Protein AF-A0A5N6PLM0-F1 (afdb_monomer_lite)

Foldseek 3Di:
DPPVVQLAQLLVVVVVVCVLPVLAFEEEQPPARPSNYPDGPYYAHQDLQCQDLVHPHDDLVRLRVVQLLSLLQSLAHEYEDADDAPDQDRSSQQGRVLLSLLLLLVLLVVVVVVVVVVPPPPDPDDDDDDDDPPPPVPLPQDSDRDGDPPQDVVSVVVSVVCSVVSSVVNNPSPDPSVSSSVRFPAREDEFEDEPPQDDDSVPSDDSVPDRHRYHYYYHSGDHDDDCPDPDDDPDPDDDPDRVCVSRVPPPPDD

InterPro domains:
  IPR007306 tRNA A64-2'-O-ribosylphosphate transferase [PTHR31811] (5-224)
  IPR033449 Rit1, N-terminal domain [PF17184] (4-223)

Secondary structure (DSSP, 8-state):
-HHHHHHHHHHHHHHHHHHHSTTSPEEEETTTGGGS-S--SEEE---GGGEETTEE---TT---HHHHHHHHHHT-EEEEE---TT-SS-HIIIIIHHHHHHHHHHHHHHHHHHHHHHSS----S------------------S----TTS-HHHHHHHHHHHHHHHHHHHHTT--HHHHHHH-SS-EEEEEEETT----GGG---GGGSSSEEEEEEE-S-----TT-----------S-HHHHHH-------

Organism: NCBI:txid192012

pLDDT: mean 80.37, std 22.46, range [27.52, 98.62]

Radius of gyration: 20.8 Å; chains: 1; bounding box: 56×42×74 Å

Sequence (254 aa):
MAMVSSIHEDSIFVSEIAQLWPELPLVANMRCGLWYAKKFHSSCYFKSTDGHTNNLSFNTSRLNLHVATLAGQRGGCMIVDSTRKGKRFPDSMSKTIPIWTCVLNRAILNYRNKMNGINKPKEGGTSAQNCGTTVQESLEWDSSLHLPLWVPDTEKIRIDSKLNEWVKVLETSGVDIASISSLLKKPLRPLWISQKTVIWLNEVPDYHDWDFTPIILISASASTVDPTISGASASVITSLSVLSKLLHITASHL

Structure (mmCIF, N/CA/C/O backbone):
data_AF-A0A5N6PLM0-F1
#
_entry.id   AF-A0A5N6PLM0-F1
#
loop_
_atom_site.group_PDB
_atom_site.id
_atom_site.type_symbol
_atom_site.label_atom_id
_atom_site.label_alt_id
_atom_site.label_comp_id
_atom_site.label_asym_id
_atom_site.label_entity_id
_atom_site.label_seq_id
_atom_site.pdbx_PDB_ins_code
_atom_site.Cartn_x
_atom_site.Cartn_y
_atom_site.Cartn_z
_atom_site.occupancy
_atom_site.B_iso_or_equiv
_atom_site.auth_seq_id
_atom_site.auth_comp_id
_atom_site.auth_asym_id
_atom_site.auth_atom_id
_atom_site.pdbx_PDB_model_num
ATOM 1 N N . MET A 1 1 ? 15.259 5.044 -29.958 1.00 37.00 1 MET A N 1
ATOM 2 C CA . MET A 1 1 ? 15.013 3.590 -29.809 1.00 37.00 1 MET A CA 1
ATOM 3 C C . MET A 1 1 ? 15.278 3.027 -28.404 1.00 37.00 1 MET A C 1
ATOM 5 O O . MET A 1 1 ? 14.703 1.997 -28.098 1.00 37.00 1 MET A O 1
ATOM 9 N N . ALA A 1 2 ? 16.032 3.686 -27.510 1.00 40.47 2 ALA A N 1
ATOM 10 C CA . ALA A 1 2 ? 16.367 3.121 -26.187 1.00 40.47 2 ALA A CA 1
ATOM 11 C C . ALA A 1 2 ? 15.205 3.013 -25.163 1.00 40.47 2 ALA A C 1
ATOM 13 O O . ALA A 1 2 ? 15.244 2.154 -24.291 1.00 40.47 2 ALA A O 1
ATOM 14 N N . MET A 1 3 ? 14.159 3.849 -25.249 1.00 50.81 3 MET A N 1
ATOM 15 C CA . MET A 1 3 ? 13.080 3.866 -24.238 1.00 50.81 3 MET A CA 1
ATOM 16 C C . MET A 1 3 ? 12.117 2.666 -24.319 1.00 50.81 3 MET A C 1
ATOM 18 O O . MET A 1 3 ? 11.596 2.244 -23.295 1.00 50.81 3 MET A O 1
ATOM 22 N N . VAL A 1 4 ? 11.878 2.111 -25.514 1.00 50.16 4 VAL A N 1
ATOM 23 C CA . VAL A 1 4 ? 10.909 1.010 -25.703 1.00 50.16 4 VAL A CA 1
ATOM 24 C C . VAL A 1 4 ? 11.510 -0.345 -25.313 1.00 50.16 4 VAL A C 1
ATOM 26 O O . VAL A 1 4 ? 10.812 -1.145 -24.699 1.00 50.16 4 VAL A O 1
ATOM 29 N N . SER A 1 5 ? 12.808 -0.571 -25.582 1.00 54.59 5 SER A N 1
ATOM 30 C CA . SER A 1 5 ? 13.523 -1.777 -25.113 1.00 54.59 5 SER A CA 1
ATOM 31 C C . SER A 1 5 ? 13.517 -1.859 -23.586 1.00 54.59 5 SER A C 1
ATOM 33 O O . SER A 1 5 ? 13.195 -2.900 -23.028 1.00 54.59 5 SER A O 1
ATOM 35 N N . SER A 1 6 ? 13.738 -0.716 -22.919 1.00 73.25 6 SER A N 1
ATOM 36 C CA . SER A 1 6 ? 13.695 -0.618 -21.456 1.00 73.25 6 SER A CA 1
ATOM 37 C C . SER A 1 6 ? 12.322 -0.975 -20.881 1.00 73.25 6 SER A C 1
ATOM 39 O O . SER A 1 6 ? 12.262 -1.687 -19.892 1.00 73.25 6 SER A O 1
ATOM 41 N N . ILE A 1 7 ? 11.210 -0.541 -21.493 1.00 82.06 7 ILE A N 1
ATOM 42 C CA . ILE A 1 7 ? 9.864 -0.885 -20.990 1.00 82.06 7 ILE A CA 1
ATOM 43 C C . ILE A 1 7 ? 9.563 -2.374 -21.188 1.00 82.06 7 ILE A C 1
ATOM 45 O O . ILE A 1 7 ? 8.921 -2.983 -20.335 1.00 82.06 7 ILE A O 1
ATOM 49 N N . HIS A 1 8 ? 10.012 -2.965 -22.299 1.00 84.56 8 HIS A N 1
ATOM 50 C CA . HIS A 1 8 ? 9.814 -4.391 -22.539 1.00 84.56 8 HIS A CA 1
ATOM 51 C C . HIS A 1 8 ? 10.547 -5.241 -21.494 1.00 84.56 8 HIS A C 1
ATOM 53 O O . HIS A 1 8 ? 9.916 -6.088 -20.865 1.00 84.56 8 HIS A O 1
ATOM 59 N N . GLU A 1 9 ? 11.827 -4.963 -21.252 1.00 85.12 9 GLU A N 1
ATOM 60 C CA . GLU A 1 9 ? 12.627 -5.628 -20.214 1.00 85.12 9 GLU A CA 1
ATOM 61 C C . GLU A 1 9 ? 12.021 -5.424 -18.816 1.00 85.12 9 GLU A C 1
ATOM 63 O O . GLU A 1 9 ? 11.790 -6.394 -18.094 1.00 85.12 9 GLU A O 1
ATOM 68 N N . ASP A 1 10 ? 11.645 -4.188 -18.469 1.00 90.00 10 ASP A N 1
ATOM 69 C CA . ASP A 1 10 ? 10.978 -3.878 -17.200 1.00 90.00 10 ASP A CA 1
ATOM 70 C C . ASP A 1 10 ? 9.644 -4.649 -17.052 1.00 90.00 10 ASP A C 1
ATOM 72 O O . ASP A 1 10 ? 9.278 -5.064 -15.951 1.00 90.00 10 ASP A O 1
ATOM 76 N N . SER A 1 11 ? 8.907 -4.870 -18.151 1.00 91.56 11 SER A N 1
ATOM 77 C CA . SER A 1 11 ? 7.653 -5.640 -18.140 1.00 91.56 11 SER A CA 1
ATOM 78 C C . SER A 1 11 ? 7.866 -7.145 -17.963 1.00 91.56 11 SER A C 1
ATOM 80 O O . SER A 1 11 ? 7.040 -7.806 -17.331 1.00 91.56 11 SER A O 1
ATOM 82 N N . ILE A 1 12 ? 8.976 -7.686 -18.481 1.00 91.06 12 ILE A N 1
ATOM 83 C CA . ILE A 1 12 ? 9.369 -9.082 -18.248 1.00 91.06 12 ILE A CA 1
ATOM 84 C C . ILE A 1 12 ? 9.657 -9.266 -16.761 1.00 91.06 12 ILE A C 1
ATOM 86 O O . ILE A 1 12 ? 9.062 -10.142 -16.142 1.00 91.06 12 ILE A O 1
ATOM 90 N N . PHE A 1 13 ? 10.452 -8.375 -16.167 1.00 90.56 13 PHE A N 1
ATOM 91 C CA . PHE A 1 13 ? 10.731 -8.397 -14.733 1.00 90.56 13 PHE A CA 1
ATOM 92 C C . PHE A 1 13 ? 9.448 -8.358 -13.884 1.00 90.56 13 PHE A C 1
ATOM 94 O O . PHE A 1 13 ? 9.273 -9.165 -12.972 1.00 90.56 13 PHE A O 1
ATOM 101 N N . VAL A 1 14 ? 8.506 -7.457 -14.191 1.00 93.44 14 VAL A N 1
ATOM 102 C CA . VAL A 1 14 ? 7.215 -7.409 -13.478 1.00 93.44 14 VAL A CA 1
ATOM 103 C C . VAL A 1 14 ? 6.436 -8.720 -13.637 1.00 93.44 14 VAL A C 1
ATOM 105 O O . VAL A 1 14 ? 5.832 -9.185 -12.670 1.00 93.44 14 VAL A O 1
ATOM 108 N N . SER A 1 15 ? 6.471 -9.338 -14.822 1.00 92.94 15 SER A N 1
ATOM 109 C CA . SER A 1 15 ? 5.845 -10.642 -15.065 1.00 92.94 15 SER A CA 1
ATOM 110 C C . SER A 1 15 ? 6.496 -11.764 -14.253 1.00 92.94 15 SER A C 1
ATOM 112 O O . SER A 1 15 ? 5.776 -12.594 -13.707 1.00 92.94 15 SER A O 1
ATOM 114 N N . GLU A 1 16 ? 7.824 -11.800 -14.155 1.00 90.50 16 GLU A N 1
ATOM 115 C CA . GLU A 1 16 ? 8.556 -12.799 -13.364 1.00 90.50 16 GLU A CA 1
ATOM 116 C C . GLU A 1 16 ? 8.193 -12.700 -11.879 1.00 90.50 16 GLU A C 1
ATOM 118 O O . GLU A 1 16 ? 7.870 -13.707 -11.256 1.00 90.50 16 GLU A O 1
ATOM 123 N N . ILE A 1 17 ? 8.149 -11.483 -11.322 1.00 90.50 17 ILE A N 1
ATOM 124 C CA . ILE A 1 17 ? 7.729 -11.280 -9.928 1.00 90.50 17 ILE A CA 1
ATOM 125 C C . ILE A 1 17 ? 6.270 -11.695 -9.716 1.00 90.50 17 ILE A C 1
ATOM 127 O O . ILE A 1 17 ? 5.961 -12.341 -8.716 1.00 90.50 17 ILE A O 1
ATOM 131 N N . ALA A 1 18 ? 5.371 -11.360 -10.646 1.00 93.12 18 ALA A N 1
ATOM 132 C CA . ALA A 1 18 ? 3.966 -11.754 -10.553 1.00 93.12 18 ALA A CA 1
ATOM 133 C C . ALA A 1 18 ? 3.775 -13.282 -10.588 1.00 93.12 18 ALA A C 1
ATOM 135 O O . ALA A 1 18 ? 2.864 -13.798 -9.947 1.00 93.12 18 ALA A O 1
ATOM 136 N N . GLN A 1 19 ? 4.648 -14.013 -11.288 1.00 91.19 19 GLN A N 1
ATOM 137 C CA . GLN A 1 19 ? 4.612 -15.478 -11.344 1.00 91.19 19 GLN A CA 1
ATOM 138 C C . GLN A 1 19 ? 5.038 -16.152 -10.035 1.00 91.19 19 GLN A C 1
ATOM 140 O O . GLN A 1 19 ? 4.651 -17.296 -9.811 1.00 91.19 19 GLN A O 1
ATOM 145 N N . LEU A 1 20 ? 5.776 -15.464 -9.156 1.00 87.94 20 LEU A N 1
ATOM 146 C CA . LEU A 1 20 ? 6.127 -15.999 -7.834 1.00 87.94 20 LEU A CA 1
ATOM 147 C C . LEU A 1 20 ? 4.901 -16.149 -6.927 1.00 87.94 20 LEU A C 1
ATOM 149 O O . LEU A 1 20 ? 4.852 -17.055 -6.102 1.00 87.94 20 LEU A O 1
ATOM 153 N N . TRP A 1 21 ? 3.909 -15.270 -7.092 1.00 91.19 21 TRP A N 1
ATOM 154 C CA . TRP A 1 21 ? 2.677 -15.267 -6.304 1.00 91.19 21 TRP A CA 1
ATOM 155 C C . TRP A 1 21 ? 1.461 -15.013 -7.210 1.00 91.19 21 TRP A C 1
ATOM 157 O O . TRP A 1 21 ? 0.879 -13.926 -7.171 1.00 91.19 21 TRP A O 1
ATOM 167 N N . PRO A 1 22 ? 1.055 -16.003 -8.027 1.00 91.56 22 PRO A N 1
ATOM 168 C CA . PRO A 1 22 ? 0.052 -15.818 -9.080 1.00 91.56 22 PRO A CA 1
ATOM 169 C C . PRO A 1 22 ? -1.344 -15.457 -8.551 1.00 91.56 22 PRO A C 1
ATOM 171 O O . PRO A 1 22 ? -2.135 -14.844 -9.267 1.00 91.56 22 PRO A O 1
ATOM 174 N N . GLU A 1 23 ? -1.646 -15.798 -7.295 1.00 93.44 23 GLU A N 1
ATOM 175 C CA . GLU A 1 23 ? -2.925 -15.468 -6.657 1.00 93.44 23 GLU A CA 1
ATOM 176 C C . GLU A 1 23 ? -3.019 -14.014 -6.182 1.00 93.44 23 GLU A C 1
ATOM 178 O O . GLU A 1 23 ? -4.133 -13.493 -6.003 1.00 93.44 23 GLU A O 1
ATOM 183 N N . LEU A 1 24 ? -1.871 -13.342 -6.019 1.00 96.06 24 LEU A N 1
ATOM 184 C CA . LEU A 1 24 ? -1.829 -11.954 -5.589 1.00 96.06 24 LEU A CA 1
ATOM 185 C C . LEU A 1 24 ? -2.161 -11.020 -6.764 1.00 96.06 24 LEU A C 1
ATOM 187 O O . LEU A 1 24 ? -1.510 -11.045 -7.810 1.00 96.06 24 LEU A O 1
ATOM 191 N N . PRO A 1 25 ? -3.157 -10.134 -6.610 1.00 97.94 25 PRO A N 1
ATOM 192 C CA . PRO A 1 25 ? -3.565 -9.239 -7.672 1.00 97.94 25 PRO A CA 1
ATOM 193 C C . PRO A 1 25 ? -2.486 -8.195 -7.967 1.00 97.94 25 PRO A C 1
ATOM 195 O O . PRO A 1 25 ? -2.047 -7.450 -7.088 1.00 97.94 25 PRO A O 1
ATOM 198 N N . LEU A 1 26 ? -2.125 -8.093 -9.245 1.00 98.31 26 LEU A N 1
ATOM 199 C CA . LEU A 1 26 ? -1.291 -7.020 -9.778 1.00 98.31 26 LEU A CA 1
ATOM 200 C C . LEU A 1 26 ? -2.098 -5.722 -9.963 1.00 98.31 26 LEU A C 1
ATOM 202 O O . LEU A 1 26 ? -3.116 -5.706 -10.662 1.00 98.31 26 LEU A O 1
ATOM 206 N N . VAL A 1 27 ? -1.620 -4.629 -9.373 1.00 98.62 27 VAL A N 1
ATOM 207 C CA . VAL A 1 27 ? -2.244 -3.301 -9.342 1.00 98.62 27 VAL A CA 1
ATOM 208 C C . VAL A 1 27 ? -1.278 -2.268 -9.921 1.00 98.62 27 VAL A C 1
ATOM 210 O O . VAL A 1 27 ? -0.128 -2.169 -9.500 1.00 98.62 27 VAL A O 1
ATOM 213 N N . ALA A 1 28 ? -1.739 -1.458 -10.871 1.00 97.88 28 ALA A N 1
ATOM 214 C CA . ALA A 1 28 ? -0.923 -0.385 -11.436 1.00 97.88 28 ALA A CA 1
ATOM 215 C C . ALA A 1 28 ? -1.097 0.918 -10.650 1.00 97.88 28 ALA A C 1
ATOM 217 O O . ALA A 1 28 ? -2.208 1.447 -10.582 1.00 97.88 28 ALA A O 1
ATOM 218 N N . ASN A 1 29 ? -0.014 1.517 -10.149 1.00 97.38 29 ASN A N 1
ATOM 219 C CA . ASN A 1 29 ? -0.072 2.918 -9.745 1.00 97.38 29 ASN A CA 1
ATOM 220 C C . ASN A 1 29 ? -0.151 3.794 -11.002 1.00 97.38 29 ASN A C 1
ATOM 222 O O . ASN A 1 29 ? 0.779 3.829 -11.804 1.00 97.38 29 ASN A O 1
ATOM 226 N N . MET A 1 30 ? -1.235 4.546 -11.177 1.00 94.25 30 MET A N 1
ATOM 227 C CA . MET A 1 30 ? -1.528 5.344 -12.378 1.00 94.25 30 MET A CA 1
ATOM 228 C C . MET A 1 30 ? -0.540 6.496 -12.639 1.00 94.25 30 MET A C 1
ATOM 230 O O . MET A 1 30 ? -0.713 7.258 -13.586 1.00 94.25 30 MET A O 1
ATOM 234 N N . ARG A 1 31 ? 0.487 6.665 -11.799 1.00 90.19 31 ARG A N 1
ATOM 235 C CA . ARG A 1 31 ? 1.588 7.604 -12.035 1.00 90.19 31 ARG A CA 1
ATOM 236 C C . ARG A 1 31 ? 2.491 7.103 -13.160 1.00 90.19 31 ARG A C 1
ATOM 238 O O . ARG A 1 31 ? 2.594 7.791 -14.172 1.00 90.19 31 ARG A O 1
ATOM 245 N N . CYS A 1 32 ? 3.092 5.924 -12.997 1.00 90.62 32 CYS A N 1
ATOM 246 C CA . CYS A 1 32 ? 3.969 5.331 -14.008 1.00 90.62 32 CYS A CA 1
ATOM 247 C C . CYS A 1 32 ? 3.785 3.811 -14.189 1.00 90.62 32 CYS A C 1
ATOM 249 O O . CYS A 1 32 ? 4.369 3.245 -15.103 1.00 90.62 32 CYS A O 1
ATOM 251 N N . GLY A 1 33 ? 2.980 3.134 -13.368 1.00 92.44 33 GLY A N 1
ATOM 252 C CA . GLY A 1 33 ? 2.891 1.670 -13.323 1.00 92.44 33 GLY A CA 1
ATOM 253 C C . GLY A 1 33 ? 2.166 0.992 -14.490 1.00 92.44 33 GLY A C 1
ATOM 254 O O . GLY A 1 33 ? 2.395 -0.187 -14.737 1.00 92.44 33 GLY A O 1
ATOM 255 N N . LEU A 1 34 ? 1.311 1.713 -15.225 1.00 93.75 34 LEU A N 1
ATOM 256 C CA . LEU A 1 34 ? 0.430 1.137 -16.259 1.00 93.75 34 LEU A CA 1
ATOM 257 C C . LEU A 1 34 ? 1.167 0.511 -17.456 1.00 93.75 34 LEU A C 1
ATOM 259 O O . LEU A 1 34 ? 0.562 -0.238 -18.214 1.00 93.75 34 LEU A O 1
ATOM 263 N N . TRP A 1 35 ? 2.451 0.815 -17.636 1.00 91.56 35 TRP A N 1
ATOM 264 C CA . TRP A 1 35 ? 3.221 0.418 -18.818 1.00 91.56 35 TRP A CA 1
ATOM 265 C C . TRP A 1 35 ? 3.851 -0.975 -18.719 1.00 91.56 35 TRP A C 1
ATOM 267 O O . TRP A 1 35 ? 4.331 -1.491 -19.723 1.00 91.56 35 TRP A O 1
ATOM 277 N N . TYR A 1 36 ? 3.866 -1.578 -17.528 1.00 92.50 36 TYR A N 1
ATOM 278 C CA . TYR A 1 36 ? 4.731 -2.726 -17.234 1.00 92.50 36 TYR A CA 1
ATOM 279 C C . TYR A 1 36 ? 4.015 -4.078 -17.185 1.00 92.50 36 TYR A C 1
ATOM 281 O O . TYR A 1 36 ? 4.634 -5.087 -16.873 1.00 92.50 36 TYR A O 1
ATOM 289 N N . ALA A 1 37 ? 2.721 -4.129 -17.501 1.00 93.50 37 ALA A N 1
ATOM 290 C CA . ALA A 1 37 ? 2.011 -5.386 -17.710 1.00 93.50 37 ALA A CA 1
ATOM 291 C C . ALA A 1 37 ? 0.851 -5.192 -18.690 1.00 93.50 37 ALA A C 1
ATOM 293 O O . ALA A 1 37 ? 0.288 -4.105 -18.806 1.00 93.50 37 ALA A O 1
ATOM 294 N N . LYS A 1 38 ? 0.458 -6.268 -19.381 1.00 91.81 38 LYS A N 1
ATOM 295 C CA . LYS A 1 38 ? -0.685 -6.244 -20.312 1.00 91.81 38 LYS A CA 1
ATOM 296 C C . LYS A 1 38 ? -2.034 -6.184 -19.594 1.00 91.81 38 LYS A C 1
ATOM 298 O O . LYS A 1 38 ? -2.994 -5.649 -20.138 1.00 91.81 38 LYS A O 1
ATOM 303 N N . LYS A 1 39 ? -2.122 -6.778 -18.401 1.00 94.44 39 LYS A N 1
ATOM 304 C CA . LYS A 1 39 ? -3.352 -6.887 -17.617 1.00 94.44 39 LYS A CA 1
ATOM 305 C C . LYS A 1 39 ? -3.052 -6.588 -16.155 1.00 94.44 39 LYS A C 1
ATOM 307 O O . LYS A 1 39 ? -2.125 -7.150 -15.583 1.00 94.44 39 LYS A O 1
ATOM 312 N N . PHE A 1 40 ? -3.886 -5.744 -15.566 1.00 97.38 40 PHE A N 1
ATOM 313 C CA . PHE A 1 40 ? -3.914 -5.472 -14.137 1.00 97.38 40 PHE A CA 1
ATOM 314 C C . PHE A 1 40 ? -5.293 -5.835 -13.593 1.00 97.38 40 PHE A C 1
ATOM 316 O O . PHE A 1 40 ? -6.293 -5.744 -14.306 1.00 97.38 40 PHE A O 1
ATOM 323 N N . HIS A 1 41 ? -5.347 -6.241 -12.329 1.00 98.12 41 HIS A N 1
ATOM 324 C CA . HIS A 1 41 ? -6.603 -6.507 -11.628 1.00 98.12 41 HIS A CA 1
ATOM 325 C C . HIS A 1 41 ? -7.285 -5.209 -11.196 1.00 98.12 41 HIS A C 1
ATOM 327 O O . HIS A 1 41 ? -8.506 -5.137 -11.108 1.00 98.12 41 HIS A O 1
ATOM 333 N N . SER A 1 42 ? -6.489 -4.179 -10.915 1.00 97.88 42 SER A N 1
ATOM 334 C CA . SER A 1 42 ? -6.971 -2.859 -10.533 1.00 97.88 42 SER A CA 1
ATOM 335 C C . SER A 1 42 ? -5.905 -1.799 -10.814 1.00 97.88 42 SER A C 1
ATOM 337 O O . SER A 1 42 ? -4.778 -2.102 -11.213 1.00 97.88 42 SER A O 1
ATOM 339 N N . SER A 1 43 ? -6.247 -0.542 -10.569 1.00 97.69 43 SER A N 1
ATOM 340 C CA . SER A 1 43 ? -5.305 0.569 -10.563 1.00 97.69 43 SER A CA 1
ATOM 341 C C . SER A 1 43 ? -5.439 1.361 -9.268 1.00 97.69 43 SER A C 1
ATOM 343 O O . SER A 1 43 ? -6.484 1.365 -8.625 1.00 97.69 43 SER A O 1
ATOM 345 N N . CYS A 1 44 ? -4.371 2.029 -8.854 1.00 97.81 44 CYS A N 1
ATOM 346 C CA . CYS A 1 44 ? -4.352 2.901 -7.687 1.00 97.81 44 CYS A CA 1
ATOM 347 C C . CYS A 1 44 ? -3.693 4.235 -8.028 1.00 97.81 44 CYS A C 1
ATOM 349 O O . CYS A 1 44 ? -3.116 4.414 -9.100 1.00 97.81 44 CYS A O 1
ATOM 351 N N . TYR A 1 45 ? -3.761 5.187 -7.107 1.00 96.56 45 TYR A N 1
ATOM 352 C CA . TYR A 1 45 ? -3.202 6.514 -7.298 1.00 96.56 45 TYR A CA 1
ATOM 353 C C . TYR A 1 45 ? -2.511 6.987 -6.016 1.00 96.56 45 TYR A C 1
ATOM 355 O O . TYR A 1 45 ? -3.076 7.735 -5.214 1.00 96.56 45 TYR A O 1
ATOM 363 N N . PHE A 1 46 ? -1.266 6.551 -5.824 1.00 96.31 46 PHE A N 1
ATOM 364 C CA . PHE A 1 46 ? -0.394 7.030 -4.750 1.00 96.31 46 PHE A CA 1
ATOM 365 C C . PHE A 1 46 ? 0.570 8.080 -5.303 1.00 96.31 46 PHE A C 1
ATOM 367 O O . PHE A 1 46 ? 1.376 7.801 -6.195 1.00 96.31 46 PHE A O 1
ATOM 374 N N . LYS A 1 47 ? 0.491 9.308 -4.783 1.00 93.81 47 LYS A N 1
ATOM 375 C CA . LYS A 1 47 ? 1.345 10.425 -5.199 1.00 93.81 47 LYS A CA 1
ATOM 376 C C . LYS A 1 47 ? 2.608 10.488 -4.351 1.00 93.81 47 LYS A C 1
ATOM 378 O O . LYS A 1 47 ? 2.537 10.597 -3.135 1.00 93.81 47 LYS A O 1
ATOM 383 N N . SER A 1 48 ? 3.762 10.556 -5.010 1.00 90.06 48 SER A N 1
ATOM 384 C CA . SER A 1 48 ? 5.056 10.762 -4.349 1.00 90.06 48 SER A CA 1
ATOM 385 C C . SER A 1 48 ? 5.133 12.067 -3.550 1.00 90.06 48 SER A C 1
ATOM 387 O O . SER A 1 48 ? 5.867 12.140 -2.572 1.00 90.06 48 SER A O 1
ATOM 389 N N . THR A 1 49 ? 4.375 13.096 -3.949 1.00 89.25 49 THR A N 1
ATOM 390 C CA . THR A 1 49 ? 4.333 14.395 -3.261 1.00 89.25 49 THR A CA 1
ATOM 391 C C . THR A 1 49 ? 3.816 14.293 -1.837 1.00 89.25 49 THR A C 1
ATOM 393 O O . THR A 1 49 ? 4.253 15.077 -1.006 1.00 89.25 49 THR A O 1
ATOM 396 N N . ASP A 1 50 ? 2.933 13.332 -1.561 1.00 89.94 50 ASP A N 1
ATOM 397 C CA . ASP A 1 50 ? 2.264 13.198 -0.265 1.00 89.94 50 ASP A CA 1
ATOM 398 C C . ASP A 1 50 ? 3.228 12.602 0.788 1.00 89.94 50 ASP A C 1
ATOM 400 O O . ASP A 1 50 ? 3.058 12.793 1.988 1.00 89.94 50 ASP A O 1
ATOM 404 N N . GLY A 1 51 ? 4.292 11.926 0.333 1.00 86.69 51 GLY A N 1
ATOM 405 C CA . GLY A 1 51 ? 5.374 11.387 1.161 1.00 86.69 51 GLY A CA 1
ATOM 406 C C . GLY A 1 51 ? 6.680 12.182 1.064 1.00 86.69 51 GLY A C 1
ATOM 407 O O . GLY A 1 51 ? 7.727 11.677 1.461 1.00 86.69 51 GLY A O 1
ATOM 408 N N . HIS A 1 52 ? 6.682 13.387 0.494 1.00 87.75 52 HIS A N 1
ATOM 409 C CA . HIS A 1 52 ? 7.917 14.142 0.288 1.00 87.75 52 HIS A CA 1
ATOM 410 C C . HIS A 1 52 ? 8.416 14.780 1.597 1.00 87.75 52 HIS A C 1
ATOM 412 O O . HIS A 1 52 ? 7.616 15.204 2.424 1.00 87.75 52 HIS A O 1
ATOM 418 N N . THR A 1 53 ? 9.734 14.891 1.789 1.00 82.12 53 THR A N 1
ATOM 419 C CA . THR A 1 53 ? 10.350 15.286 3.080 1.00 82.12 53 THR A CA 1
ATOM 420 C C . THR A 1 53 ? 9.857 16.625 3.622 1.00 82.12 53 THR A C 1
ATOM 422 O O . THR A 1 53 ? 9.622 16.771 4.823 1.00 82.12 53 THR A O 1
ATOM 425 N N . ASN A 1 54 ? 9.610 17.582 2.731 1.00 83.00 54 ASN A N 1
ATOM 426 C CA . ASN A 1 54 ? 9.109 18.910 3.088 1.00 83.00 54 ASN A CA 1
ATOM 427 C C . ASN A 1 54 ? 7.585 19.051 2.939 1.00 83.00 54 ASN A C 1
ATOM 429 O O . ASN A 1 54 ? 7.051 20.120 3.201 1.00 83.00 54 ASN A O 1
ATOM 433 N N . ASN A 1 55 ? 6.883 17.995 2.517 1.00 87.12 55 ASN A N 1
ATOM 434 C CA . ASN A 1 55 ? 5.446 18.025 2.243 1.00 87.12 55 ASN A CA 1
ATOM 435 C C . ASN A 1 55 ? 4.760 16.694 2.600 1.00 87.12 55 ASN A C 1
ATOM 437 O O . ASN A 1 55 ? 4.116 16.055 1.771 1.00 87.12 55 ASN A O 1
ATOM 441 N N . LEU A 1 56 ? 4.924 16.254 3.848 1.00 90.44 56 LEU A N 1
ATOM 442 C CA . LEU A 1 56 ? 4.229 15.074 4.363 1.00 90.44 56 LEU A CA 1
ATOM 443 C C . LEU A 1 56 ? 2.743 15.385 4.578 1.00 90.44 56 LEU A C 1
ATOM 445 O O . LEU A 1 56 ? 2.417 16.237 5.412 1.00 90.44 56 LEU A O 1
ATOM 449 N N . SER A 1 57 ? 1.863 14.675 3.869 1.00 93.00 57 SER A N 1
ATOM 450 C CA . SER A 1 57 ? 0.408 14.846 3.938 1.00 93.00 57 SER A CA 1
ATOM 451 C C . SER A 1 57 ? -0.344 13.520 3.779 1.00 93.00 57 SER A C 1
ATOM 453 O O . SER A 1 57 ? 0.148 12.575 3.165 1.00 93.00 57 SER A O 1
ATOM 455 N N . PHE A 1 58 ? -1.568 13.463 4.308 1.00 94.00 58 PHE A N 1
ATOM 456 C CA . PHE A 1 58 ? -2.490 12.341 4.134 1.00 94.00 58 PHE A CA 1
ATOM 457 C C . PHE A 1 58 ? -3.771 12.833 3.454 1.00 94.00 58 PHE A C 1
ATOM 459 O O . PHE A 1 58 ? -4.520 13.631 4.015 1.00 94.00 58 PHE A O 1
ATOM 466 N N . ASN A 1 59 ? -4.000 12.413 2.207 1.00 90.75 59 ASN A N 1
ATOM 467 C CA . ASN A 1 59 ? -5.077 12.948 1.378 1.00 90.75 59 ASN A CA 1
ATOM 468 C C . ASN A 1 59 ? -6.356 12.100 1.472 1.00 90.75 59 ASN A C 1
ATOM 470 O O . ASN A 1 59 ? -6.419 10.999 0.927 1.00 90.75 59 ASN A O 1
ATOM 474 N N . THR A 1 60 ? -7.408 12.652 2.075 1.00 90.69 60 THR A N 1
ATOM 475 C CA . THR A 1 60 ? -8.712 11.979 2.220 1.00 90.69 60 THR A CA 1
ATOM 476 C C . THR A 1 60 ? -9.525 11.893 0.929 1.00 90.69 60 THR A C 1
ATOM 478 O O . THR A 1 60 ? -10.423 11.067 0.827 1.00 90.69 60 THR A O 1
ATOM 481 N N . SER A 1 61 ? -9.197 12.675 -0.103 1.00 89.62 61 SER A N 1
ATOM 482 C CA . SER A 1 61 ? -9.826 12.544 -1.427 1.00 89.62 61 SER A CA 1
ATOM 483 C C . SER A 1 61 ? -9.239 11.391 -2.256 1.00 89.62 61 SER A C 1
ATOM 485 O O . SER A 1 61 ? -9.803 11.031 -3.285 1.00 89.62 61 SER A O 1
ATOM 487 N N . ARG A 1 62 ? -8.086 10.830 -1.860 1.00 90.94 62 ARG A N 1
ATOM 488 C CA . ARG A 1 62 ? -7.357 9.774 -2.590 1.00 90.94 62 ARG A CA 1
ATOM 489 C C . ARG A 1 62 ? -6.910 8.663 -1.648 1.00 90.94 62 ARG A C 1
ATOM 491 O O . ARG A 1 62 ? -5.728 8.347 -1.535 1.00 90.94 62 ARG A O 1
ATOM 498 N N . LEU A 1 63 ? -7.884 8.060 -0.980 1.00 94.56 63 LEU A N 1
ATOM 499 C CA . LEU A 1 63 ? -7.624 7.065 0.054 1.00 94.56 63 LEU A CA 1
ATOM 500 C C . LEU A 1 63 ? -7.251 5.682 -0.472 1.00 94.56 63 LEU A C 1
ATOM 502 O O . LEU A 1 63 ? -6.778 4.879 0.315 1.00 94.56 63 LEU A O 1
ATOM 506 N N . ASN A 1 64 ? -7.466 5.368 -1.753 1.00 96.94 64 ASN A N 1
ATOM 507 C CA . ASN A 1 64 ? -7.143 4.051 -2.323 1.00 96.94 64 ASN A CA 1
ATOM 508 C C . ASN A 1 64 ? -7.712 2.853 -1.515 1.00 96.94 64 ASN A C 1
ATOM 510 O O . ASN A 1 64 ? -7.104 1.787 -1.471 1.00 96.94 64 ASN A O 1
ATOM 514 N N . LEU A 1 65 ? -8.874 3.006 -0.861 1.00 97.12 65 LEU A N 1
ATOM 515 C CA . LEU A 1 65 ? -9.456 1.976 0.023 1.00 97.12 65 LEU A CA 1
ATOM 516 C C . LEU A 1 65 ? -9.814 0.680 -0.709 1.00 97.12 65 LEU A C 1
ATOM 518 O O . LEU A 1 65 ? -9.820 -0.398 -0.114 1.00 97.12 65 LEU A O 1
ATOM 522 N N . HIS A 1 66 ? -10.077 0.770 -2.011 1.00 97.50 66 HIS A N 1
ATOM 523 C CA . HIS A 1 66 ? -10.283 -0.391 -2.867 1.00 97.50 66 HIS A CA 1
ATOM 524 C C . HIS A 1 66 ? -9.041 -1.290 -2.922 1.00 97.50 66 HIS A C 1
ATOM 526 O O . HIS A 1 66 ? -9.192 -2.498 -3.044 1.00 97.50 66 HIS A O 1
ATOM 532 N N . VAL A 1 67 ? -7.830 -0.740 -2.755 1.00 98.31 67 VAL A N 1
ATOM 533 C CA . VAL A 1 67 ? -6.588 -1.527 -2.652 1.00 98.31 67 VAL A CA 1
ATOM 534 C C . VAL A 1 67 ? -6.563 -2.321 -1.349 1.00 98.31 67 VAL A C 1
ATOM 536 O O . VAL A 1 67 ? -6.249 -3.504 -1.372 1.00 98.31 67 VAL A O 1
ATOM 539 N N . ALA A 1 68 ? -6.950 -1.710 -0.223 1.00 98.00 68 ALA A N 1
ATOM 540 C CA . ALA A 1 68 ? -7.057 -2.413 1.059 1.00 98.00 68 ALA A CA 1
ATOM 541 C C . ALA A 1 68 ? -8.136 -3.507 1.021 1.00 98.00 68 ALA A C 1
ATOM 543 O O . ALA A 1 68 ? -7.925 -4.605 1.527 1.00 98.00 68 ALA A O 1
ATOM 544 N N . THR A 1 69 ? -9.267 -3.220 0.371 1.00 97.88 69 THR A N 1
ATOM 545 C CA . THR A 1 69 ? -10.362 -4.177 0.143 1.00 97.88 69 THR A CA 1
ATOM 546 C C . THR A 1 69 ? -9.875 -5.368 -0.681 1.00 97.88 69 THR A C 1
ATOM 548 O O . THR A 1 69 ? -10.032 -6.513 -0.263 1.00 97.88 69 THR A O 1
ATOM 551 N N . LEU A 1 70 ? -9.226 -5.097 -1.817 1.00 98.12 70 LEU A N 1
ATOM 552 C CA . LEU A 1 70 ? -8.665 -6.109 -2.708 1.00 98.12 70 LEU A CA 1
ATOM 553 C C . LEU A 1 70 ? -7.604 -6.959 -1.998 1.00 98.12 70 LEU A C 1
ATOM 555 O O . LEU A 1 70 ? -7.639 -8.182 -2.095 1.00 98.12 70 LEU A O 1
ATOM 559 N N . ALA A 1 71 ? -6.705 -6.323 -1.242 1.00 97.75 71 ALA A N 1
ATOM 560 C CA . ALA A 1 71 ? -5.685 -7.018 -0.467 1.00 97.75 71 ALA A CA 1
ATOM 561 C C . ALA A 1 71 ? -6.302 -7.907 0.622 1.00 97.75 71 ALA A C 1
ATOM 563 O O . ALA A 1 71 ? -5.917 -9.064 0.747 1.00 97.75 71 ALA A O 1
ATOM 564 N N . GLY A 1 72 ? -7.306 -7.421 1.357 1.00 96.69 72 GLY A N 1
ATOM 565 C CA . GLY A 1 72 ? -8.011 -8.227 2.357 1.00 96.69 72 GLY A CA 1
ATOM 566 C C . GLY A 1 72 ? -8.745 -9.430 1.759 1.00 96.69 72 GLY A C 1
ATOM 567 O O . GLY A 1 72 ? -8.743 -10.500 2.354 1.00 96.69 72 GLY A O 1
ATOM 568 N N . GLN A 1 73 ? -9.319 -9.287 0.562 1.00 96.12 73 GLN A N 1
ATOM 569 C CA . GLN A 1 73 ? -10.016 -10.375 -0.135 1.00 96.12 73 GLN A CA 1
ATOM 570 C C . GLN A 1 73 ? -9.074 -11.425 -0.733 1.00 96.12 73 GLN A C 1
ATOM 572 O O . GLN A 1 73 ? -9.450 -12.588 -0.845 1.00 96.12 73 GLN A O 1
ATOM 577 N N . ARG A 1 74 ? -7.878 -11.015 -1.167 1.00 96.38 74 ARG A N 1
ATOM 578 C CA . ARG A 1 74 ? -6.930 -11.867 -1.905 1.00 96.38 74 ARG A CA 1
ATOM 579 C C . ARG A 1 74 ? -5.710 -12.279 -1.080 1.00 96.38 74 ARG A C 1
ATOM 581 O O . ARG A 1 74 ? -4.811 -12.923 -1.606 1.00 96.38 74 ARG A O 1
ATOM 588 N N . GLY A 1 75 ? -5.670 -11.896 0.196 1.00 95.50 75 GLY A N 1
ATOM 589 C CA . GLY A 1 75 ? -4.541 -12.148 1.089 1.00 95.50 75 GLY A CA 1
ATOM 590 C C . GLY A 1 75 ? -3.299 -11.305 0.787 1.00 95.50 75 GLY A C 1
ATOM 591 O O . GLY A 1 75 ? -2.232 -11.618 1.292 1.00 95.50 75 GLY A O 1
ATOM 592 N N . GLY A 1 76 ? -3.417 -10.240 -0.011 1.00 97.06 76 GLY A N 1
ATOM 593 C CA . GLY A 1 76 ? -2.329 -9.330 -0.374 1.00 97.06 76 GLY A CA 1
ATOM 594 C C . GLY A 1 76 ? -2.535 -8.678 -1.742 1.00 97.06 76 GLY A C 1
ATOM 595 O O . GLY A 1 76 ? -3.534 -8.924 -2.415 1.00 97.06 76 GLY A O 1
ATOM 596 N N . CYS A 1 77 ? -1.594 -7.838 -2.173 1.00 98.12 77 CYS A N 1
ATOM 597 C CA . CYS A 1 77 ? -1.527 -7.361 -3.559 1.00 98.12 77 CYS A CA 1
ATOM 598 C C . CYS A 1 77 ? -0.118 -6.906 -3.953 1.00 98.12 77 CYS A C 1
ATOM 600 O O . CYS A 1 77 ? 0.705 -6.579 -3.096 1.00 98.12 77 CYS A O 1
ATOM 602 N N . MET A 1 78 ? 0.124 -6.794 -5.258 1.00 98.31 78 MET A N 1
ATOM 603 C CA . MET A 1 78 ? 1.340 -6.217 -5.829 1.00 98.31 78 MET A CA 1
ATOM 604 C C . MET A 1 78 ? 1.043 -4.860 -6.462 1.00 98.31 78 MET A C 1
ATOM 606 O O . MET A 1 78 ? 0.194 -4.775 -7.342 1.00 98.31 78 MET A O 1
ATOM 610 N N . ILE A 1 79 ? 1.754 -3.805 -6.072 1.00 98.50 79 ILE A N 1
ATOM 611 C CA . ILE A 1 79 ? 1.631 -2.470 -6.663 1.00 98.50 79 ILE A CA 1
ATOM 612 C C . ILE A 1 79 ? 2.861 -2.181 -7.514 1.00 98.50 79 ILE A C 1
ATOM 614 O O . ILE A 1 79 ? 3.981 -2.132 -7.005 1.00 98.50 79 ILE A O 1
ATOM 618 N N . VAL A 1 80 ? 2.636 -1.925 -8.799 1.00 97.56 80 VAL A N 1
ATOM 619 C CA . VAL A 1 80 ? 3.682 -1.569 -9.760 1.00 97.56 80 VAL A CA 1
ATOM 620 C C . VAL A 1 80 ? 3.737 -0.058 -9.933 1.00 97.56 80 VAL A C 1
ATOM 622 O O . VAL A 1 80 ? 2.720 0.600 -10.160 1.00 97.56 80 VAL A O 1
ATOM 625 N N . ASP A 1 81 ? 4.938 0.495 -9.857 1.00 95.06 81 ASP A N 1
ATOM 626 C CA . ASP A 1 81 ? 5.245 1.885 -10.186 1.00 95.06 81 ASP A CA 1
ATOM 627 C C . ASP A 1 81 ? 6.686 1.955 -10.696 1.00 95.06 81 ASP A C 1
ATOM 629 O O .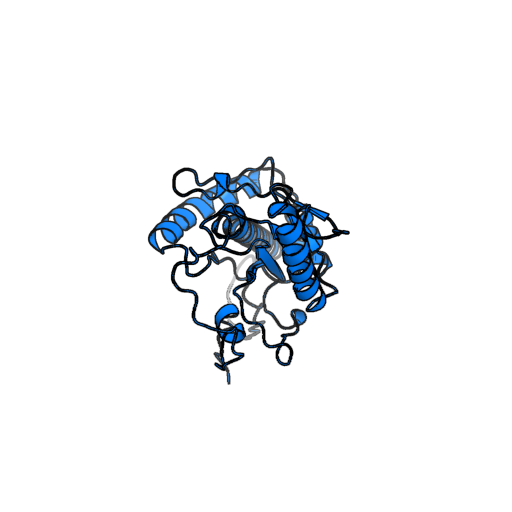 ASP A 1 81 ? 7.431 0.974 -10.663 1.00 95.06 81 ASP A O 1
ATOM 633 N N . SER A 1 82 ? 7.107 3.122 -11.156 1.00 89.19 82 SER A N 1
ATOM 634 C CA . SER A 1 82 ? 8.503 3.338 -11.518 1.00 89.19 82 SER A CA 1
ATOM 635 C C . SER A 1 82 ? 8.988 4.706 -11.085 1.00 89.19 82 SER A C 1
ATOM 637 O O . SER A 1 82 ? 8.225 5.575 -10.654 1.00 89.19 82 SER A O 1
ATOM 639 N N . THR A 1 83 ? 10.299 4.895 -11.155 1.00 82.50 83 THR A N 1
ATOM 640 C CA . THR A 1 83 ? 10.941 6.150 -10.792 1.00 82.50 83 THR A CA 1
ATOM 641 C C . THR A 1 83 ? 11.719 6.718 -11.968 1.00 82.50 83 THR A C 1
ATOM 643 O O . THR A 1 83 ? 12.135 6.017 -12.885 1.00 82.50 83 THR A O 1
ATOM 646 N N . ARG A 1 84 ? 11.928 8.035 -11.940 1.00 70.50 84 ARG A N 1
ATOM 647 C CA . ARG A 1 84 ? 12.855 8.707 -12.853 1.00 70.50 84 ARG A CA 1
ATOM 648 C C . ARG A 1 84 ? 14.302 8.353 -12.479 1.00 70.50 84 ARG A C 1
ATOM 650 O O . ARG A 1 84 ? 14.560 7.886 -11.364 1.00 70.50 84 ARG A O 1
ATOM 657 N N . LYS A 1 85 ? 15.231 8.600 -13.413 1.00 64.88 85 LYS A N 1
ATOM 658 C CA . LYS A 1 85 ? 16.669 8.305 -13.280 1.00 64.88 85 LYS A CA 1
ATOM 659 C C . LYS A 1 85 ? 17.224 8.720 -11.907 1.00 64.88 85 LYS A C 1
ATOM 661 O O . LYS A 1 85 ? 16.972 9.830 -11.447 1.00 64.88 85 LYS A O 1
ATOM 666 N N . GLY A 1 86 ? 17.995 7.826 -11.285 1.00 67.56 86 GLY A N 1
ATOM 667 C CA . GLY A 1 86 ? 18.782 8.091 -10.073 1.00 67.56 86 GLY A CA 1
ATOM 668 C C . GLY A 1 86 ? 18.205 7.557 -8.756 1.00 67.56 86 GLY A C 1
ATOM 669 O O . GLY A 1 86 ? 18.963 7.370 -7.810 1.00 67.56 86 GLY A O 1
ATOM 670 N N . LYS A 1 87 ? 16.904 7.243 -8.674 1.00 80.19 87 LYS A N 1
ATOM 671 C CA . LYS A 1 87 ? 16.311 6.588 -7.489 1.00 80.19 87 LYS A CA 1
ATOM 672 C C . LYS A 1 87 ? 16.019 5.112 -7.760 1.00 80.19 87 LYS A C 1
ATOM 674 O O . LYS A 1 87 ? 15.777 4.723 -8.897 1.00 80.19 87 LYS A O 1
ATOM 679 N N . ARG A 1 88 ? 16.027 4.295 -6.701 1.00 84.56 88 ARG A N 1
ATOM 680 C CA . ARG A 1 88 ? 15.609 2.880 -6.754 1.00 84.56 88 ARG A CA 1
ATOM 681 C C . ARG A 1 88 ? 14.095 2.725 -6.596 1.00 84.56 88 ARG A C 1
ATOM 683 O O . ARG A 1 88 ? 13.497 1.900 -7.273 1.00 84.56 88 ARG A O 1
ATOM 690 N N . PHE A 1 89 ? 13.489 3.539 -5.735 1.00 90.38 89 PHE A N 1
ATOM 691 C CA . PHE A 1 89 ? 12.052 3.560 -5.473 1.00 90.38 89 PHE A CA 1
ATOM 692 C C . PHE A 1 89 ? 11.535 5.003 -5.490 1.00 90.38 89 PHE A C 1
ATOM 694 O O . PHE A 1 89 ? 12.245 5.906 -5.032 1.00 90.38 89 PHE A O 1
ATOM 701 N N . PRO A 1 90 ? 10.309 5.250 -5.979 1.00 91.88 90 PRO A N 1
ATOM 702 C CA . PRO A 1 90 ? 9.661 6.544 -5.815 1.00 91.88 90 PRO A CA 1
ATOM 703 C C . PRO A 1 90 ? 9.293 6.798 -4.340 1.00 91.88 90 PRO A C 1
ATOM 705 O O . PRO A 1 90 ? 9.113 5.866 -3.549 1.00 91.88 90 PRO A O 1
ATOM 708 N N . ASP A 1 91 ? 9.122 8.072 -3.963 1.00 93.06 91 ASP A N 1
ATOM 709 C CA . ASP A 1 91 ? 8.688 8.441 -2.601 1.00 93.06 91 ASP A CA 1
ATOM 710 C C . ASP A 1 91 ? 7.279 7.883 -2.289 1.00 93.06 91 ASP A C 1
ATOM 712 O O . ASP A 1 91 ? 6.965 7.636 -1.125 1.00 93.06 91 ASP A O 1
ATOM 716 N N . SER A 1 92 ? 6.460 7.604 -3.319 1.00 94.62 92 SER A N 1
ATOM 717 C CA . SER A 1 92 ? 5.164 6.922 -3.174 1.00 94.62 92 SER A CA 1
ATOM 718 C C . SER A 1 92 ? 5.326 5.552 -2.513 1.00 94.62 92 SER A C 1
ATOM 720 O O . SER A 1 92 ? 4.591 5.230 -1.587 1.00 94.62 92 SER A O 1
ATOM 722 N N . MET A 1 93 ? 6.327 4.777 -2.933 1.00 95.56 93 MET A N 1
ATOM 723 C CA . MET A 1 93 ? 6.630 3.461 -2.366 1.00 95.56 93 MET A CA 1
ATOM 724 C C . MET A 1 93 ? 7.445 3.540 -1.078 1.00 95.56 93 MET A C 1
ATOM 726 O O . MET A 1 93 ? 7.274 2.709 -0.194 1.00 95.56 93 MET A O 1
ATOM 730 N N . SER A 1 94 ? 8.340 4.523 -0.960 1.00 95.00 94 SER A N 1
ATOM 731 C CA . SER A 1 94 ? 9.219 4.620 0.213 1.00 95.00 94 SER A CA 1
ATOM 732 C C . SER A 1 94 ? 8.525 5.218 1.437 1.00 95.00 94 SER A C 1
ATOM 734 O O . SER A 1 94 ? 8.946 4.939 2.552 1.00 95.00 94 SER A O 1
ATOM 736 N N . LYS A 1 95 ? 7.502 6.064 1.244 1.00 96.06 95 LYS A N 1
ATOM 737 C CA . LYS A 1 95 ? 6.857 6.819 2.331 1.00 96.06 95 LYS A CA 1
ATOM 738 C C . LYS A 1 95 ? 5.337 6.869 2.225 1.00 96.06 95 LYS A C 1
ATOM 740 O O . LYS A 1 95 ? 4.674 6.521 3.191 1.00 96.06 95 LYS A O 1
ATOM 745 N N . THR A 1 96 ? 4.762 7.249 1.081 1.00 97.38 96 THR A N 1
ATOM 746 C CA . THR A 1 96 ? 3.299 7.449 0.982 1.00 97.38 96 THR A CA 1
ATOM 747 C C . THR A 1 96 ? 2.500 6.177 1.273 1.00 97.38 96 THR A C 1
ATOM 749 O O . THR A 1 96 ? 1.572 6.217 2.076 1.00 97.38 96 THR A O 1
ATOM 752 N N . ILE A 1 97 ? 2.852 5.049 0.650 1.00 98.19 97 ILE A N 1
ATOM 753 C CA . ILE A 1 97 ? 2.174 3.766 0.875 1.00 98.19 97 ILE A CA 1
ATOM 754 C C . ILE A 1 97 ? 2.435 3.239 2.299 1.00 98.19 97 ILE A C 1
ATOM 756 O O . ILE A 1 97 ? 1.460 2.890 2.955 1.00 98.19 97 ILE A O 1
ATOM 760 N N . PRO A 1 98 ? 3.672 3.257 2.836 1.00 98.31 98 PRO A N 1
ATOM 761 C CA . PRO A 1 98 ? 3.931 2.955 4.250 1.00 98.31 98 PRO A CA 1
ATOM 762 C C . PRO A 1 98 ? 3.109 3.761 5.261 1.00 98.31 98 PRO A C 1
ATOM 764 O O . PRO A 1 98 ? 2.561 3.209 6.218 1.00 98.31 98 PRO A O 1
ATOM 767 N N . ILE A 1 99 ? 2.989 5.072 5.036 1.00 98.38 99 ILE A N 1
ATOM 768 C CA . ILE A 1 99 ? 2.134 5.955 5.835 1.00 98.38 99 ILE A CA 1
ATOM 769 C C . ILE A 1 99 ? 0.686 5.484 5.738 1.00 98.38 99 ILE A C 1
ATOM 771 O O . ILE A 1 99 ? 0.020 5.317 6.755 1.00 98.38 99 ILE A O 1
ATOM 775 N N . TRP A 1 100 ? 0.208 5.234 4.520 1.00 98.50 100 TRP A N 1
ATOM 776 C CA . TRP A 1 100 ? -1.152 4.778 4.268 1.00 98.50 100 TRP A CA 1
ATOM 777 C C . TRP A 1 100 ? -1.473 3.440 4.950 1.00 98.50 100 TRP A C 1
ATOM 779 O O . TRP A 1 100 ? -2.498 3.348 5.626 1.00 98.50 100 TRP A O 1
ATOM 789 N N . THR A 1 101 ? -0.587 2.441 4.858 1.00 98.62 101 THR A N 1
ATOM 790 C CA . THR A 1 101 ? -0.757 1.152 5.548 1.00 98.62 101 THR A CA 1
ATOM 791 C C . THR A 1 101 ? -0.806 1.335 7.062 1.00 98.62 101 THR A C 1
ATOM 793 O O . THR A 1 101 ? -1.681 0.777 7.716 1.00 98.62 101 THR A O 1
ATOM 796 N N . CYS A 1 102 ? 0.080 2.165 7.625 1.00 98.62 102 CYS A N 1
ATOM 797 C CA . CYS A 1 102 ? 0.133 2.400 9.067 1.00 98.62 102 CYS A CA 1
ATOM 798 C C . CYS A 1 102 ? -1.128 3.120 9.575 1.00 98.62 102 CYS A C 1
ATOM 800 O O . CYS A 1 102 ? -1.725 2.702 10.568 1.00 98.62 102 CYS A O 1
ATOM 802 N N . VAL A 1 103 ? -1.582 4.160 8.864 1.00 98.56 103 VAL A N 1
ATOM 803 C CA . VAL A 1 103 ? -2.809 4.895 9.206 1.00 98.56 103 VAL A CA 1
ATOM 804 C C . VAL A 1 103 ? -4.030 3.970 9.168 1.00 98.56 103 VAL A C 1
ATOM 806 O O . VAL A 1 103 ? -4.832 3.995 10.102 1.00 98.56 103 VAL A O 1
ATOM 809 N N . LEU A 1 104 ? -4.151 3.108 8.150 1.00 98.38 104 LEU A N 1
ATOM 810 C CA . LEU A 1 104 ? -5.228 2.115 8.084 1.00 98.38 104 LEU A CA 1
ATOM 811 C C . LEU A 1 104 ? -5.151 1.091 9.218 1.00 98.38 104 LEU A C 1
ATOM 813 O O . LEU A 1 104 ? -6.160 0.851 9.877 1.00 98.38 104 LEU A O 1
ATOM 817 N N . ASN A 1 105 ? -3.973 0.522 9.488 1.00 98.50 105 ASN A N 1
ATOM 818 C CA . ASN A 1 105 ? -3.810 -0.459 10.561 1.00 98.50 105 ASN A CA 1
ATOM 819 C C . ASN A 1 105 ? -4.183 0.134 11.926 1.00 98.50 105 ASN A C 1
ATOM 821 O O . ASN A 1 105 ? -4.882 -0.528 12.693 1.00 98.50 105 ASN A O 1
ATOM 825 N N . ARG A 1 106 ? -3.774 1.378 12.218 1.00 98.38 106 ARG A N 1
ATOM 826 C CA . ARG A 1 106 ? -4.143 2.085 13.457 1.00 98.38 106 ARG A CA 1
ATOM 827 C C . ARG A 1 106 ? -5.641 2.377 13.532 1.00 98.38 106 ARG A C 1
ATOM 829 O O . ARG A 1 106 ? -6.244 2.132 14.571 1.00 98.38 106 ARG A O 1
ATOM 836 N N . ALA A 1 107 ? -6.258 2.844 12.446 1.00 98.06 107 ALA A N 1
ATOM 837 C CA . ALA A 1 107 ? -7.699 3.109 12.415 1.00 98.06 107 ALA A CA 1
ATOM 838 C C . ALA A 1 107 ? -8.531 1.828 12.610 1.00 98.06 107 ALA A C 1
ATOM 840 O O . ALA A 1 107 ? -9.503 1.822 13.366 1.00 98.06 107 ALA A O 1
ATOM 841 N N . ILE A 1 108 ? -8.124 0.718 11.985 1.00 97.69 108 ILE A N 1
ATOM 842 C CA . ILE A 1 108 ? -8.757 -0.597 12.164 1.00 97.69 108 ILE A CA 1
ATOM 843 C C . ILE A 1 108 ? -8.597 -1.081 13.609 1.00 97.69 108 ILE A C 1
ATOM 845 O O . ILE A 1 108 ? -9.574 -1.528 14.211 1.00 97.69 108 ILE A O 1
ATOM 849 N N . LEU A 1 109 ? -7.399 -0.958 14.188 1.00 96.94 109 LEU A N 1
ATOM 850 C CA . LEU A 1 109 ? -7.149 -1.323 15.584 1.00 96.94 109 LEU A CA 1
ATOM 851 C C . LEU A 1 109 ? -8.023 -0.503 16.542 1.00 96.94 109 LEU A C 1
ATOM 853 O O . LEU A 1 109 ? -8.695 -1.069 17.402 1.00 96.94 109 LEU A O 1
ATOM 857 N N . ASN A 1 110 ? -8.088 0.817 16.350 1.00 96.69 110 ASN A N 1
ATOM 858 C CA . ASN A 1 110 ? -8.948 1.703 17.132 1.00 96.69 110 ASN A CA 1
ATOM 859 C C . ASN A 1 110 ? -10.423 1.300 17.027 1.00 96.69 110 ASN A C 1
ATOM 861 O O . ASN A 1 110 ? -11.122 1.250 18.038 1.00 96.69 110 ASN A O 1
ATOM 865 N N . TYR A 1 111 ? -10.898 0.992 15.818 1.00 96.12 111 TYR A N 1
ATOM 866 C CA . TYR A 1 111 ? -12.263 0.520 15.591 1.00 96.12 111 TYR A CA 1
ATOM 867 C C . TYR A 1 111 ? -12.544 -0.794 16.337 1.00 96.12 111 TYR A C 1
ATOM 869 O O . TYR A 1 111 ? -13.541 -0.894 17.054 1.00 96.12 111 TYR A O 1
ATOM 877 N N . ARG A 1 112 ? -11.644 -1.780 16.240 1.00 94.94 112 ARG A N 1
ATOM 878 C CA . ARG A 1 112 ? -11.775 -3.073 16.933 1.00 94.94 112 ARG A CA 1
ATOM 879 C C . ARG A 1 112 ? -11.762 -2.924 18.451 1.00 94.94 112 ARG A C 1
ATOM 881 O O . ARG A 1 112 ? -12.596 -3.520 19.124 1.00 94.94 112 ARG A O 1
ATOM 888 N N . ASN A 1 113 ? -10.887 -2.075 18.985 1.00 93.81 113 ASN A N 1
ATOM 889 C CA . ASN A 1 113 ? -10.820 -1.792 20.418 1.00 93.81 113 ASN A CA 1
ATOM 890 C C . ASN A 1 113 ? -12.107 -1.133 20.931 1.00 93.81 113 ASN A C 1
ATOM 892 O O . ASN A 1 113 ? -12.612 -1.519 21.985 1.00 93.81 113 ASN A O 1
ATOM 896 N N . LYS A 1 114 ? -12.680 -0.188 20.169 1.00 93.00 114 LYS A N 1
ATOM 897 C CA . LYS A 1 114 ? -13.982 0.422 20.485 1.00 93.00 114 LYS A CA 1
ATOM 898 C C . LYS A 1 114 ? -15.093 -0.638 20.519 1.00 93.00 114 LYS A C 1
ATOM 900 O O . LYS A 1 114 ? -15.859 -0.669 21.476 1.00 93.00 114 LYS A O 1
ATOM 905 N N . MET A 1 115 ? -15.145 -1.542 19.537 1.00 89.44 115 MET A N 1
ATOM 906 C CA . MET A 1 115 ? -16.151 -2.616 19.483 1.00 89.44 115 MET A CA 1
ATOM 907 C C . MET A 1 115 ? -16.004 -3.630 20.626 1.00 89.44 115 MET A C 1
ATOM 909 O O . MET A 1 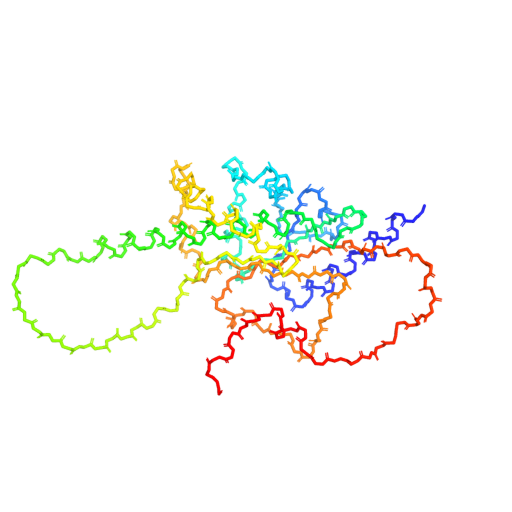115 ? -16.991 -3.987 21.265 1.00 89.44 115 MET A O 1
ATOM 913 N N . ASN A 1 116 ? -14.776 -4.035 20.955 1.00 86.06 116 ASN A N 1
ATOM 914 C CA . ASN A 1 116 ? -14.516 -4.931 22.084 1.00 86.06 116 ASN A CA 1
ATOM 915 C C . ASN A 1 116 ? -14.867 -4.281 23.433 1.00 86.06 116 ASN A C 1
ATOM 917 O O . ASN A 1 116 ? -15.357 -4.962 24.329 1.00 86.06 116 ASN A O 1
ATOM 921 N N . GLY A 1 117 ? -14.652 -2.969 23.578 1.00 77.81 117 GLY A N 1
ATOM 922 C CA . GLY A 1 117 ? -15.041 -2.210 24.770 1.00 77.81 117 GLY A CA 1
ATOM 923 C C . GLY A 1 117 ? -16.556 -2.040 24.928 1.00 77.81 117 GLY A C 1
ATOM 924 O O . GLY A 1 117 ? -17.044 -2.051 26.053 1.00 77.81 117 GLY A O 1
ATOM 925 N N . ILE A 1 118 ? -17.302 -1.931 23.823 1.00 70.69 118 ILE A N 1
ATOM 926 C CA . ILE A 1 118 ? -18.777 -1.889 23.823 1.00 70.69 118 ILE A CA 1
ATOM 927 C C . ILE A 1 118 ? -19.367 -3.256 24.194 1.00 70.69 118 ILE A C 1
ATOM 929 O O . ILE A 1 118 ? -20.361 -3.322 24.912 1.00 70.69 118 ILE A O 1
ATOM 933 N N . ASN A 1 119 ? -18.743 -4.342 23.730 1.00 63.34 119 ASN A N 1
ATOM 934 C CA . ASN A 1 119 ? -19.220 -5.708 23.953 1.00 63.34 119 ASN A CA 1
ATOM 935 C C . ASN A 1 119 ? -18.845 -6.283 25.329 1.00 63.34 119 ASN A C 1
ATOM 937 O O . ASN A 1 119 ? -19.299 -7.377 25.664 1.00 63.34 119 ASN A O 1
ATOM 941 N N . LYS A 1 120 ? -18.044 -5.578 26.144 1.00 63.44 120 LYS A N 1
ATOM 942 C CA . LYS A 1 120 ? -17.868 -5.947 27.554 1.00 63.44 120 LYS A CA 1
ATOM 943 C C . LYS A 1 120 ? -19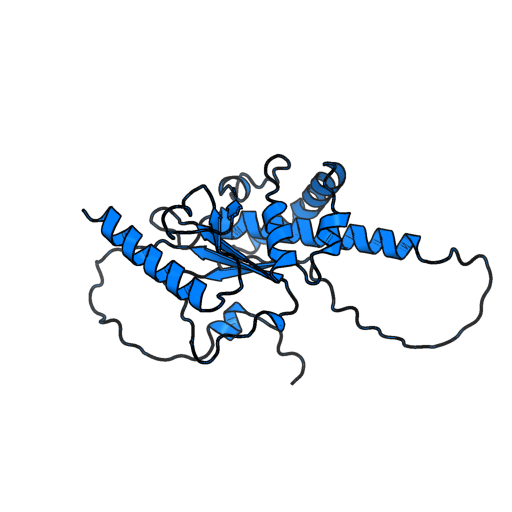.159 -5.613 28.312 1.00 63.44 120 LYS A C 1
ATOM 945 O O . LYS A 1 120 ? -19.562 -4.447 28.307 1.00 63.44 120 LYS A O 1
ATOM 950 N N . PRO A 1 121 ? -19.809 -6.588 28.978 1.00 56.78 121 PRO A N 1
ATOM 951 C CA . PRO A 1 121 ? -20.920 -6.293 29.870 1.00 56.78 121 PRO A CA 1
ATOM 952 C C . PRO A 1 121 ? -20.478 -5.225 30.871 1.00 56.78 121 PRO A C 1
ATOM 954 O O . PRO A 1 121 ? -19.378 -5.304 31.420 1.00 56.78 121 PRO A O 1
ATOM 957 N N . LYS A 1 122 ? -21.319 -4.215 31.107 1.00 54.28 122 LYS A N 1
ATOM 958 C CA . LYS A 1 122 ? -21.125 -3.304 32.237 1.00 54.28 122 LYS A CA 1
ATOM 959 C C . LYS A 1 122 ? -21.272 -4.134 33.512 1.00 54.28 122 LYS A C 1
ATOM 961 O O . LYS A 1 122 ? -22.390 -4.334 33.977 1.00 54.28 122 LYS A O 1
ATOM 966 N N . GLU A 1 123 ? -20.170 -4.647 34.048 1.00 54.84 123 GLU A N 1
ATOM 967 C CA . GLU A 1 123 ? -20.152 -5.259 35.373 1.00 54.84 123 GLU A CA 1
ATOM 968 C C . GLU A 1 123 ? -20.471 -4.173 36.402 1.00 54.84 123 GLU A C 1
ATOM 970 O O . GLU A 1 123 ? -19.639 -3.349 36.783 1.00 54.84 123 GLU A O 1
ATOM 975 N N . GLY A 1 124 ? -21.737 -4.135 36.808 1.00 49.47 124 GLY A N 1
ATOM 976 C CA . GLY A 1 124 ? -22.152 -3.463 38.020 1.00 49.47 124 GLY A CA 1
ATOM 977 C C . GLY A 1 124 ? -21.739 -4.309 39.218 1.00 49.47 124 GLY A C 1
ATOM 978 O O . GLY A 1 124 ? -22.316 -5.362 39.440 1.00 49.47 124 GLY A O 1
ATOM 979 N N . GLY A 1 125 ? -20.778 -3.809 39.992 1.00 48.81 125 GLY A N 1
ATOM 980 C CA . GLY A 1 125 ? -20.689 -4.022 41.437 1.00 48.81 125 GLY A CA 1
ATOM 981 C C . GLY A 1 125 ? -20.266 -5.402 41.968 1.00 48.81 125 GLY A C 1
ATOM 982 O O . GLY A 1 125 ? -21.054 -6.337 42.028 1.00 48.81 125 GLY A O 1
ATOM 983 N N . THR A 1 126 ? -19.116 -5.372 42.649 1.00 43.16 126 THR A N 1
ATOM 984 C CA . THR A 1 126 ? -18.683 -6.215 43.788 1.00 43.16 126 THR A CA 1
ATOM 985 C C . THR A 1 126 ? -17.836 -7.461 43.485 1.00 43.16 126 THR A C 1
ATOM 987 O O . THR A 1 126 ? -18.124 -8.288 42.634 1.00 43.16 126 THR A O 1
ATOM 990 N N . SER A 1 127 ? -16.746 -7.530 44.248 1.00 51.00 127 SER A N 1
ATOM 991 C CA . SER A 1 127 ? -15.558 -8.385 44.217 1.00 51.00 127 SER A CA 1
ATOM 992 C C . SER A 1 127 ? -15.767 -9.901 44.330 1.00 51.00 127 SER A C 1
ATOM 994 O O . SER A 1 127 ? -16.461 -10.336 45.243 1.00 51.00 127 SER A O 1
ATOM 996 N N . ALA A 1 128 ? -14.984 -10.680 43.571 1.00 42.78 128 ALA A N 1
ATOM 997 C CA . ALA A 1 128 ? -14.192 -11.820 44.064 1.00 42.78 128 ALA A CA 1
ATOM 998 C C . ALA A 1 128 ? -13.250 -12.351 42.964 1.00 42.78 128 ALA A C 1
ATOM 1000 O O . ALA A 1 128 ? -13.588 -12.352 41.785 1.00 42.78 128 ALA A O 1
ATOM 1001 N N . GLN A 1 129 ? -12.058 -12.790 43.372 1.00 52.84 129 GLN A N 1
ATOM 1002 C CA . GLN A 1 129 ? -11.046 -13.449 42.544 1.00 52.84 129 GLN A CA 1
ATOM 1003 C C . GLN A 1 129 ? -11.617 -14.641 41.760 1.00 52.84 129 GLN A C 1
ATOM 1005 O O . GLN A 1 129 ? -12.300 -15.479 42.341 1.00 52.84 129 GLN A O 1
ATOM 1010 N N . ASN A 1 130 ? -11.199 -14.802 40.500 1.00 39.81 130 ASN A N 1
ATOM 1011 C CA . ASN A 1 130 ? -10.639 -16.083 40.080 1.00 39.81 130 ASN A CA 1
ATOM 1012 C C . ASN A 1 130 ? -9.697 -15.969 38.879 1.00 39.81 130 ASN A C 1
ATOM 1014 O O . ASN A 1 130 ? -9.984 -15.343 37.862 1.00 39.81 130 ASN A O 1
ATOM 1018 N N . CYS A 1 131 ? -8.549 -16.611 39.078 1.00 53.66 131 CYS A N 1
ATOM 1019 C CA . CYS A 1 131 ? -7.491 -16.891 38.129 1.00 53.66 131 CYS A CA 1
ATOM 1020 C C . CYS A 1 131 ? -8.008 -17.863 37.063 1.00 53.66 131 CYS A C 1
ATOM 1022 O O . CYS A 1 131 ? -8.494 -18.947 37.378 1.00 53.66 131 CYS A O 1
ATOM 1024 N N . GLY A 1 132 ? -7.891 -17.457 35.806 1.00 34.94 132 GLY A N 1
ATOM 1025 C CA . GLY A 1 132 ? -8.234 -18.251 34.640 1.00 34.94 132 GLY A CA 1
ATOM 1026 C C . GLY A 1 132 ? -7.526 -17.642 33.448 1.00 34.94 132 GLY A C 1
ATOM 1027 O O . GLY A 1 132 ? -8.092 -16.834 32.721 1.00 34.94 132 GLY A O 1
ATOM 1028 N N . THR A 1 133 ? -6.245 -17.967 33.320 1.00 44.19 133 THR A N 1
ATOM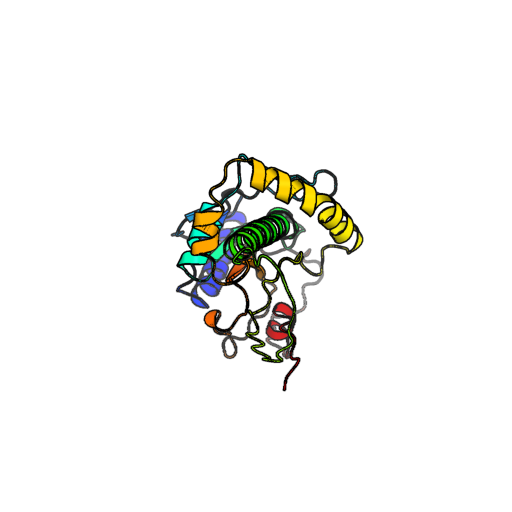 1029 C CA . THR A 1 133 ? -5.370 -17.598 32.211 1.00 44.19 133 THR A CA 1
ATOM 1030 C C . THR A 1 133 ? -5.896 -18.215 30.912 1.00 44.19 133 THR A C 1
ATOM 1032 O O . THR A 1 133 ? -5.375 -19.214 30.434 1.00 44.19 133 THR A O 1
ATOM 1035 N N . THR A 1 134 ? -6.922 -17.625 30.304 1.00 36.59 134 THR A N 1
ATOM 1036 C CA . THR A 1 134 ? -7.090 -17.695 28.851 1.00 36.59 134 THR A CA 1
ATOM 1037 C C . THR A 1 134 ? -6.251 -16.577 28.264 1.00 36.59 134 THR A C 1
ATOM 1039 O O . THR A 1 134 ? -6.755 -15.513 27.906 1.00 36.59 134 THR A O 1
ATOM 1042 N N . VAL A 1 135 ? -4.939 -16.815 28.197 1.00 39.09 135 VAL A N 1
ATOM 1043 C CA . VAL A 1 135 ? -4.072 -16.142 27.227 1.00 39.09 135 VAL A CA 1
ATOM 1044 C C . VAL A 1 135 ? -4.515 -16.677 25.871 1.00 39.09 135 VAL A C 1
ATOM 1046 O O . VAL A 1 135 ? -3.957 -17.613 25.314 1.00 39.09 135 VAL A O 1
ATOM 1049 N N . GLN A 1 136 ? -5.629 -16.143 25.381 1.00 39.22 136 GLN A N 1
ATOM 1050 C CA . GLN A 1 136 ? -5.911 -16.174 23.967 1.00 39.22 136 GLN A CA 1
ATOM 1051 C C . GLN A 1 136 ? -4.985 -15.104 23.411 1.00 39.22 136 GLN A C 1
ATOM 1053 O O . GLN A 1 136 ? -5.329 -13.924 23.428 1.00 39.22 136 GLN A O 1
ATOM 1058 N N . GLU A 1 137 ? -3.760 -15.518 23.073 1.00 39.25 137 GLU A N 1
ATOM 1059 C CA . GLU A 1 137 ? -2.805 -14.753 22.276 1.00 39.25 137 GLU A CA 1
ATOM 1060 C C . GLU A 1 137 ? -3.530 -14.332 20.998 1.00 39.25 137 GLU A C 1
ATOM 1062 O O . GLU A 1 137 ? -3.536 -15.010 19.972 1.00 39.25 137 GLU A O 1
ATOM 1067 N N . SER A 1 138 ? -4.253 -13.219 21.078 1.00 50.91 138 SER A N 1
ATOM 1068 C CA . SER A 1 138 ? -4.653 -12.478 19.906 1.00 50.91 138 SER A CA 1
ATOM 1069 C C . SER A 1 138 ? -3.342 -12.106 19.239 1.00 50.91 138 SER A C 1
ATOM 1071 O O . SER A 1 138 ? -2.629 -11.267 19.791 1.00 50.91 138 SER A O 1
ATOM 1073 N N . LEU A 1 139 ? -3.013 -12.766 18.123 1.00 58.97 139 LEU A N 1
ATOM 1074 C CA . LEU A 1 139 ? -1.926 -12.373 17.226 1.00 58.97 139 LEU A CA 1
ATOM 1075 C C . LEU A 1 139 ? -1.876 -10.842 17.201 1.00 58.97 139 LEU A C 1
ATOM 1077 O O . LEU A 1 139 ? -2.861 -10.196 16.825 1.00 58.97 139 LEU A O 1
ATOM 1081 N N . GLU A 1 140 ? -0.800 -10.278 17.748 1.00 84.00 140 GLU A N 1
ATOM 1082 C CA . GLU A 1 140 ? -0.715 -8.854 18.045 1.00 84.00 140 GLU A CA 1
ATOM 1083 C C . GLU A 1 140 ? -0.876 -8.078 16.732 1.00 84.00 140 GLU A C 1
ATOM 1085 O O . GLU A 1 140 ? -0.093 -8.230 15.796 1.00 84.00 140 GLU A O 1
ATOM 1090 N N . TRP A 1 141 ? -1.951 -7.292 16.609 1.00 94.25 141 TRP A N 1
ATOM 1091 C CA . TRP A 1 141 ? -2.210 -6.528 15.391 1.00 94.25 141 TRP A CA 1
ATOM 1092 C C . TRP A 1 141 ? -1.173 -5.410 15.257 1.00 94.25 141 TRP A C 1
ATOM 1094 O O . TRP A 1 141 ? -1.307 -4.338 15.855 1.00 94.25 141 TRP A O 1
ATOM 1104 N N . ASP A 1 142 ? -0.147 -5.658 14.447 1.00 95.56 142 ASP A N 1
ATOM 1105 C CA . ASP A 1 142 ? 0.940 -4.714 14.224 1.00 95.56 142 ASP A CA 1
ATOM 1106 C C . ASP A 1 142 ? 0.453 -3.433 13.524 1.00 95.56 142 ASP A C 1
ATOM 1108 O O . ASP A 1 142 ? 0.070 -3.402 12.350 1.00 95.56 142 ASP A O 1
ATOM 1112 N N . SER A 1 143 ? 0.484 -2.336 14.277 1.00 96.25 143 SER A N 1
ATOM 1113 C CA . SER A 1 143 ? 0.108 -0.994 13.825 1.00 96.25 143 SER A CA 1
ATOM 1114 C C . SER A 1 143 ? 1.300 -0.028 13.758 1.00 96.25 143 SER A C 1
ATOM 1116 O O . SER A 1 143 ? 1.126 1.196 13.658 1.00 96.25 143 SER A O 1
ATOM 1118 N N . SER A 1 144 ? 2.522 -0.570 13.804 1.00 96.50 144 SER A N 1
ATOM 1119 C CA . SER A 1 144 ? 3.763 0.191 13.701 1.00 96.50 144 SER A CA 1
ATOM 1120 C C . SER A 1 144 ? 4.027 0.683 12.270 1.00 96.50 144 SER A C 1
ATOM 1122 O O . SER A 1 144 ? 3.420 0.244 11.288 1.00 96.50 144 SER A O 1
ATOM 1124 N N . LEU A 1 145 ? 4.899 1.686 12.154 1.00 97.56 145 LEU A N 1
ATOM 1125 C CA . LEU A 1 145 ? 5.296 2.265 10.875 1.00 97.56 145 LEU A CA 1
ATOM 1126 C C . LEU A 1 145 ? 6.461 1.467 10.271 1.00 97.56 145 LEU A C 1
ATOM 1128 O O . LEU A 1 145 ? 7.584 1.512 10.778 1.00 97.56 145 LEU A O 1
ATOM 1132 N N . HIS A 1 146 ? 6.204 0.805 9.141 1.00 96.38 146 HIS A N 1
ATOM 1133 C CA . HIS A 1 146 ? 7.203 0.036 8.388 1.00 96.38 146 HIS A CA 1
ATOM 1134 C C . HIS A 1 146 ? 7.742 0.833 7.206 1.00 96.38 146 HIS A C 1
ATOM 1136 O O . HIS A 1 146 ? 7.098 0.921 6.162 1.00 96.38 146 HIS A O 1
ATOM 1142 N N . LEU A 1 147 ? 8.935 1.402 7.363 1.00 94.75 147 LEU A N 1
ATOM 1143 C CA . LEU A 1 147 ? 9.662 2.109 6.306 1.00 94.75 147 LEU A CA 1
ATOM 1144 C C . LEU A 1 147 ? 10.840 1.265 5.810 1.00 94.75 147 LEU A C 1
ATOM 1146 O O . LEU A 1 147 ? 11.375 0.456 6.570 1.00 94.75 147 LEU A O 1
ATOM 1150 N N . PRO A 1 148 ? 11.283 1.455 4.558 1.00 93.19 148 PRO A N 1
ATOM 1151 C CA . PRO A 1 148 ? 12.455 0.755 4.071 1.00 93.19 148 PRO A CA 1
ATOM 1152 C C . PRO A 1 148 ? 13.734 1.341 4.679 1.00 93.19 148 PRO A C 1
ATOM 1154 O O . PRO A 1 148 ? 13.805 2.532 4.974 1.00 93.19 148 PRO A O 1
ATOM 1157 N N . LEU A 1 149 ? 14.783 0.519 4.772 1.00 89.06 149 LEU A N 1
ATOM 1158 C CA . LEU A 1 149 ? 16.048 0.849 5.451 1.00 89.06 149 LEU A CA 1
ATOM 1159 C C . LEU A 1 149 ? 16.779 2.091 4.906 1.00 89.06 149 LEU A C 1
ATOM 1161 O O . LEU A 1 149 ? 17.635 2.648 5.582 1.00 89.06 149 LEU A O 1
ATOM 1165 N N . TRP A 1 150 ? 16.479 2.522 3.678 1.00 89.50 150 TRP A N 1
ATOM 1166 C CA . TRP A 1 150 ? 17.074 3.724 3.081 1.00 89.50 150 TRP A CA 1
ATOM 1167 C C . TRP A 1 150 ? 16.349 5.024 3.455 1.00 89.50 150 TRP A C 1
ATOM 1169 O O . TRP A 1 150 ? 16.780 6.097 3.031 1.00 89.50 150 TRP A O 1
ATOM 1179 N N . VAL A 1 151 ? 15.235 4.957 4.189 1.00 92.06 151 VAL A N 1
ATOM 1180 C CA . VAL A 1 151 ? 14.593 6.142 4.767 1.00 92.06 151 VAL A CA 1
ATOM 1181 C C . VAL A 1 151 ? 15.244 6.421 6.126 1.00 92.06 151 VAL A C 1
ATOM 1183 O O . VAL A 1 151 ? 15.175 5.561 6.999 1.00 92.06 151 VAL A O 1
ATOM 1186 N N . PRO A 1 152 ? 15.870 7.596 6.328 1.00 93.50 152 PRO A N 1
ATOM 1187 C CA . PRO A 1 152 ? 16.558 7.908 7.580 1.00 93.50 152 PRO A CA 1
ATOM 1188 C C . PRO A 1 152 ? 15.624 7.933 8.797 1.00 93.50 152 PRO A C 1
ATOM 1190 O O . PRO A 1 152 ? 14.470 8.352 8.687 1.00 93.50 152 PRO A O 1
ATOM 1193 N N . ASP A 1 153 ? 16.150 7.619 9.983 1.00 94.81 153 ASP A N 1
ATOM 1194 C CA . ASP A 1 153 ? 15.381 7.661 11.238 1.00 94.81 153 ASP A CA 1
ATOM 1195 C C . ASP A 1 153 ? 14.828 9.054 11.559 1.00 94.81 153 ASP A C 1
ATOM 1197 O O . ASP A 1 153 ? 13.729 9.191 12.092 1.00 94.81 153 ASP A O 1
ATOM 1201 N N . THR A 1 154 ? 15.544 10.113 11.174 1.00 95.44 154 THR A N 1
ATOM 1202 C CA . THR A 1 154 ? 15.058 11.494 11.313 1.00 95.44 154 THR A CA 1
ATOM 1203 C C . THR A 1 154 ? 13.762 11.720 10.537 1.00 95.44 154 THR A C 1
ATOM 1205 O O . THR A 1 154 ? 12.860 12.410 11.014 1.00 95.44 154 THR A O 1
ATOM 1208 N N . GLU A 1 155 ? 13.634 11.109 9.360 1.00 95.38 155 GLU A N 1
ATOM 1209 C CA . GLU A 1 155 ? 12.417 11.150 8.557 1.00 95.38 155 GLU A CA 1
ATOM 1210 C C . GLU A 1 155 ? 11.326 10.259 9.160 1.00 95.38 155 GLU A C 1
ATOM 1212 O O . GLU A 1 155 ? 10.167 10.670 9.212 1.00 95.38 155 GLU A O 1
ATOM 1217 N N . LYS A 1 156 ? 11.689 9.080 9.682 1.00 95.88 156 LYS A N 1
ATOM 1218 C CA . LYS A 1 156 ? 10.765 8.202 10.413 1.00 95.88 156 LYS A CA 1
ATOM 1219 C C . LYS A 1 156 ? 10.111 8.932 11.588 1.00 95.88 156 LYS A C 1
ATOM 1221 O O . LYS A 1 156 ? 8.889 8.979 11.654 1.00 95.88 156 LYS A O 1
ATOM 1226 N N . ILE A 1 157 ? 10.897 9.602 12.433 1.00 96.25 157 ILE A N 1
ATOM 1227 C CA . ILE A 1 157 ? 10.406 10.391 13.577 1.00 96.25 157 ILE A CA 1
ATOM 1228 C C . ILE A 1 157 ? 9.454 11.509 13.116 1.00 96.25 157 ILE A C 1
ATOM 1230 O O . ILE A 1 157 ? 8.397 11.731 13.715 1.00 96.25 157 ILE A O 1
ATOM 1234 N N . ARG A 1 158 ? 9.787 12.202 12.017 1.00 96.06 158 ARG A N 1
ATOM 1235 C CA . ARG A 1 158 ? 8.921 13.243 11.432 1.00 96.06 158 ARG A CA 1
ATOM 1236 C C . ARG A 1 158 ? 7.585 12.676 10.959 1.00 96.06 158 ARG A C 1
ATOM 1238 O O . ARG A 1 158 ? 6.562 13.330 11.141 1.00 96.06 158 ARG A O 1
ATOM 1245 N N . ILE A 1 159 ? 7.581 11.485 10.369 1.00 97.25 159 ILE A N 1
ATOM 1246 C CA . ILE A 1 159 ? 6.355 10.803 9.945 1.00 97.25 159 ILE A CA 1
ATOM 1247 C C . ILE A 1 159 ? 5.554 10.348 11.169 1.00 97.25 159 ILE A C 1
ATOM 1249 O O . ILE A 1 159 ? 4.369 10.666 11.267 1.00 97.25 159 ILE A O 1
ATOM 1253 N N . ASP A 1 160 ? 6.201 9.672 12.121 1.00 96.81 160 ASP A N 1
ATOM 1254 C CA . ASP A 1 160 ? 5.566 9.140 13.328 1.00 96.81 160 ASP A CA 1
ATOM 1255 C C . ASP A 1 160 ? 4.852 10.229 14.137 1.00 96.81 160 ASP A C 1
ATOM 1257 O O . ASP A 1 160 ? 3.723 10.019 14.588 1.00 96.81 160 ASP A O 1
ATOM 1261 N N . SER A 1 161 ? 5.445 11.426 14.239 1.00 96.81 161 SER A N 1
ATOM 1262 C CA . SER A 1 161 ? 4.826 12.560 14.943 1.00 96.81 161 SER A CA 1
ATOM 1263 C C . SER A 1 161 ? 3.506 13.047 14.321 1.00 96.81 161 SER A C 1
ATOM 1265 O O . SER A 1 161 ? 2.702 13.661 15.019 1.00 96.81 161 SER A O 1
ATOM 1267 N N . LYS A 1 162 ? 3.239 12.739 13.042 1.00 97.38 162 LYS A N 1
ATOM 1268 C CA . LYS A 1 162 ? 2.009 13.122 12.323 1.00 97.38 162 LYS A CA 1
ATOM 1269 C C . LYS A 1 162 ? 0.965 12.008 12.221 1.00 97.38 162 LYS A C 1
ATOM 1271 O O . LYS A 1 162 ? -0.207 12.295 11.982 1.00 97.38 162 LYS A O 1
ATOM 1276 N N . LEU A 1 163 ? 1.348 10.742 12.411 1.00 97.94 163 LEU A N 1
ATOM 1277 C CA . LEU A 1 163 ? 0.456 9.596 12.175 1.00 97.94 163 LEU A CA 1
ATOM 1278 C C . LEU A 1 163 ? -0.847 9.675 12.976 1.00 97.94 163 LEU A C 1
ATOM 1280 O O . LEU A 1 163 ? -1.913 9.405 12.432 1.00 97.94 163 LEU A O 1
ATOM 1284 N N . ASN A 1 164 ? -0.786 10.075 14.249 1.00 97.75 164 ASN A N 1
ATOM 1285 C CA . ASN A 1 164 ? -1.980 10.154 15.098 1.00 97.75 164 ASN A CA 1
ATOM 1286 C C . ASN A 1 164 ? -2.982 11.208 14.607 1.00 97.75 164 ASN A C 1
ATOM 1288 O O . ASN A 1 164 ? -4.189 11.019 14.746 1.00 97.75 164 ASN A O 1
ATOM 1292 N N . GLU A 1 165 ? -2.501 12.307 14.025 1.00 98.06 165 GLU A N 1
ATOM 1293 C CA . GLU A 1 165 ? -3.357 13.313 13.396 1.00 98.06 165 GLU A CA 1
ATOM 1294 C C . GLU A 1 165 ? -4.035 12.736 12.149 1.00 98.06 165 GLU A C 1
ATOM 1296 O O . GLU A 1 165 ? -5.251 12.831 12.008 1.00 98.06 165 GLU A O 1
ATOM 1301 N N . TRP A 1 166 ? -3.281 12.061 11.280 1.00 98.25 166 TRP A N 1
ATOM 1302 C CA . TRP A 1 166 ? -3.835 11.459 10.064 1.00 98.25 166 TRP A CA 1
ATOM 1303 C C . TRP A 1 166 ? -4.816 10.319 10.339 1.00 98.25 166 TRP A C 1
ATOM 1305 O O . TRP A 1 166 ? -5.804 10.191 9.620 1.00 98.25 166 TRP A O 1
ATOM 1315 N N . VAL A 1 167 ? -4.601 9.537 11.400 1.00 98.31 167 VAL A N 1
ATOM 1316 C CA . VAL A 1 167 ? -5.577 8.540 11.869 1.00 98.31 167 VAL A CA 1
ATOM 1317 C C . VAL A 1 167 ? -6.882 9.221 12.271 1.00 98.31 167 VAL A C 1
ATOM 1319 O O . VAL A 1 167 ? -7.941 8.790 11.826 1.00 98.31 167 VAL A O 1
ATOM 1322 N N . LYS A 1 168 ? -6.828 10.323 13.032 1.00 97.75 168 LYS A N 1
ATOM 1323 C CA . LYS A 1 168 ? -8.034 11.094 13.381 1.00 97.75 168 LYS A CA 1
ATOM 1324 C C . LYS A 1 168 ? -8.733 11.637 12.137 1.00 97.75 168 LYS A C 1
ATOM 1326 O O . LYS A 1 168 ? -9.945 11.507 12.033 1.00 97.75 168 LYS A O 1
ATOM 1331 N N . VAL A 1 169 ? -7.976 12.198 11.192 1.00 97.25 169 VAL A N 1
ATOM 1332 C CA . VAL A 1 169 ? -8.503 12.698 9.911 1.00 97.25 169 VAL A CA 1
ATOM 1333 C C . VAL A 1 169 ? -9.197 11.585 9.120 1.00 97.25 169 VAL A C 1
ATOM 1335 O O . VAL A 1 169 ? -10.262 11.812 8.554 1.00 97.25 169 VAL A O 1
ATOM 1338 N N . LEU A 1 170 ? -8.631 10.375 9.089 1.00 97.50 170 LEU A N 1
ATOM 1339 C CA . LEU A 1 170 ? -9.269 9.227 8.451 1.00 97.50 170 LEU A CA 1
ATOM 1340 C C . LEU A 1 170 ? -10.559 8.826 9.184 1.00 97.50 170 LEU A C 1
ATOM 1342 O O . LEU A 1 170 ? -11.595 8.676 8.539 1.00 97.50 170 LEU A O 1
ATOM 1346 N N . GLU A 1 171 ? -10.520 8.690 10.511 1.00 95.94 171 GLU A N 1
ATOM 1347 C CA . GLU A 1 171 ? -11.682 8.297 11.323 1.00 95.94 171 GLU A CA 1
ATOM 1348 C C . GLU A 1 171 ? -12.853 9.285 11.202 1.00 95.94 171 GLU A C 1
ATOM 1350 O O . GLU A 1 171 ? -14.009 8.868 11.224 1.00 95.94 171 GLU A O 1
ATOM 1355 N N . THR A 1 172 ? -12.578 10.581 11.035 1.00 95.94 172 THR A N 1
ATOM 1356 C CA . THR A 1 172 ? -13.615 11.614 10.874 1.00 95.94 172 THR A CA 1
ATOM 1357 C C . THR A 1 172 ? -14.023 11.863 9.421 1.00 95.94 172 THR A C 1
ATOM 1359 O O . THR A 1 172 ? -14.973 12.602 9.180 1.00 95.94 172 THR A O 1
ATOM 1362 N N . SER A 1 173 ? -13.362 11.232 8.443 1.00 94.44 173 SER A N 1
ATOM 1363 C CA . SER A 1 173 ? -13.649 11.429 7.011 1.00 94.44 173 SER A CA 1
ATOM 1364 C C . SER A 1 173 ? -14.901 10.703 6.496 1.00 94.44 173 SER A C 1
ATOM 1366 O O . SER A 1 173 ? -15.233 10.828 5.320 1.00 94.44 173 SER A O 1
ATOM 1368 N N . GLY A 1 174 ? -15.601 9.949 7.354 1.00 92.38 174 GLY A N 1
ATOM 1369 C CA . GLY A 1 174 ? -16.802 9.188 6.981 1.00 92.38 174 GLY A CA 1
ATOM 1370 C C . GLY A 1 174 ? -16.511 7.870 6.257 1.00 92.38 174 GLY A C 1
ATOM 1371 O O . GLY A 1 174 ? -17.408 7.279 5.662 1.00 92.38 174 GLY A O 1
ATOM 1372 N N . VAL A 1 175 ? -15.262 7.404 6.294 1.00 93.56 175 VAL A N 1
ATOM 1373 C CA . VAL A 1 175 ? -14.861 6.117 5.721 1.00 93.56 175 VAL A CA 1
ATOM 1374 C C . VAL A 1 175 ? -15.488 4.964 6.493 1.00 93.56 175 VAL A C 1
ATOM 1376 O O . VAL A 1 175 ? -15.441 4.921 7.722 1.00 93.56 175 VAL A O 1
ATOM 1379 N N . ASP A 1 176 ? -15.992 3.977 5.757 1.00 94.56 176 ASP A N 1
ATOM 1380 C CA . ASP A 1 176 ? -16.478 2.724 6.324 1.00 94.56 176 ASP A CA 1
ATOM 1381 C C . ASP A 1 176 ? -15.313 1.810 6.755 1.00 94.56 176 ASP A C 1
ATOM 1383 O O . ASP A 1 176 ? -14.908 0.866 6.070 1.00 94.56 176 ASP A O 1
ATOM 1387 N N . ILE A 1 177 ? -14.749 2.118 7.925 1.00 96.00 177 ILE A N 1
ATOM 1388 C CA . ILE A 1 177 ? -13.707 1.306 8.564 1.00 96.00 177 ILE A CA 1
ATOM 1389 C C . ILE A 1 177 ? -14.246 -0.072 8.969 1.00 96.00 177 ILE A C 1
ATOM 1391 O O . ILE A 1 177 ? -13.471 -1.027 9.020 1.00 96.00 177 ILE A O 1
ATOM 1395 N N . ALA A 1 178 ? -15.553 -0.207 9.219 1.00 95.31 178 ALA A N 1
ATOM 1396 C CA . ALA A 1 178 ? -16.160 -1.473 9.617 1.00 95.31 178 ALA A CA 1
ATOM 1397 C C . ALA A 1 178 ? -16.024 -2.521 8.505 1.00 95.31 178 ALA A C 1
ATOM 1399 O O . ALA A 1 178 ? -15.510 -3.617 8.751 1.00 95.31 178 ALA A O 1
ATOM 1400 N N . SER A 1 179 ? -16.380 -2.151 7.270 1.00 95.44 179 SER A N 1
ATOM 1401 C CA . SER A 1 179 ? -16.227 -3.023 6.101 1.00 95.44 179 SER A CA 1
ATOM 1402 C C . SER A 1 179 ? -14.775 -3.458 5.900 1.00 95.44 179 SER A C 1
ATOM 1404 O O . SER A 1 179 ? -14.497 -4.652 5.777 1.00 95.44 179 SER A O 1
ATOM 1406 N N . ILE A 1 180 ? -13.820 -2.526 5.963 1.00 94.94 180 ILE A N 1
ATOM 1407 C CA . ILE A 1 180 ? -12.391 -2.836 5.785 1.00 94.94 180 ILE A CA 1
ATOM 1408 C C . ILE A 1 180 ? -11.864 -3.728 6.922 1.00 94.94 180 ILE A C 1
ATOM 1410 O O . ILE A 1 180 ? -11.163 -4.709 6.667 1.00 94.94 180 ILE A O 1
ATOM 1414 N N . SER A 1 181 ? -12.231 -3.426 8.171 1.00 95.75 181 SER A N 1
ATOM 1415 C CA . SER A 1 181 ? -11.857 -4.208 9.357 1.00 95.75 181 SER A CA 1
ATOM 1416 C C . SER A 1 181 ? -12.361 -5.651 9.276 1.00 95.75 181 SER A C 1
ATOM 1418 O O . SER A 1 181 ? -11.672 -6.563 9.736 1.00 95.75 181 SER A O 1
ATOM 1420 N N . SER A 1 182 ? -13.537 -5.875 8.681 1.00 95.50 182 SER A N 1
ATOM 1421 C CA . SER A 1 182 ? -14.097 -7.219 8.504 1.00 95.50 182 SER A CA 1
ATOM 1422 C C . SER A 1 182 ? -13.312 -8.063 7.491 1.00 95.50 182 SER A C 1
ATOM 1424 O O . SER A 1 182 ? -13.175 -9.275 7.686 1.00 95.50 182 SER A O 1
ATOM 1426 N N . LEU A 1 183 ? -12.754 -7.425 6.455 1.00 95.88 183 LEU A N 1
ATOM 1427 C CA . LEU A 1 183 ? -12.006 -8.074 5.377 1.00 95.88 183 LEU A CA 1
ATOM 1428 C C . LEU A 1 183 ? -10.558 -8.376 5.775 1.00 95.88 183 LEU A C 1
ATOM 1430 O O . LEU A 1 183 ? -10.078 -9.483 5.555 1.00 95.88 183 LEU A O 1
ATOM 1434 N N . LEU A 1 184 ? -9.856 -7.416 6.383 1.00 95.75 184 LEU A N 1
ATOM 1435 C CA . LEU A 1 184 ? -8.440 -7.574 6.721 1.00 95.75 184 LEU A CA 1
ATOM 1436 C C . LEU A 1 184 ? -8.248 -8.406 7.989 1.00 95.75 184 LEU A C 1
ATOM 1438 O O . LEU A 1 184 ? -8.371 -7.900 9.100 1.00 95.75 184 LEU A O 1
ATOM 1442 N N . LYS A 1 185 ? -7.893 -9.685 7.846 1.00 93.94 185 LYS A N 1
ATOM 1443 C CA . LYS A 1 185 ? -7.616 -10.562 8.999 1.00 93.94 185 LYS A CA 1
ATOM 1444 C C . LYS A 1 185 ? -6.246 -10.319 9.634 1.00 93.94 185 LYS A C 1
ATOM 1446 O O . LYS A 1 185 ? -6.111 -10.503 10.838 1.00 93.94 185 LYS A O 1
ATOM 1451 N N . LYS A 1 186 ? -5.281 -9.831 8.851 1.00 95.50 186 LYS A N 1
ATOM 1452 C CA . LYS A 1 186 ? -3.913 -9.494 9.271 1.00 95.50 186 LYS A CA 1
ATOM 1453 C C . LYS A 1 186 ? -3.581 -8.036 8.892 1.00 95.50 186 LYS A C 1
ATOM 1455 O O . LYS A 1 186 ? -4.129 -7.564 7.886 1.00 95.50 186 LYS A O 1
ATOM 1460 N N . PRO A 1 187 ? -2.720 -7.318 9.640 1.00 97.50 187 PRO A N 1
ATOM 1461 C CA . PRO A 1 187 ? -2.363 -5.927 9.342 1.00 97.50 187 PRO A CA 1
ATOM 1462 C C . PRO A 1 187 ? -1.705 -5.793 7.967 1.00 97.50 187 PRO A C 1
ATOM 1464 O O . PRO A 1 187 ? -1.031 -6.706 7.506 1.00 97.50 187 PRO A O 1
ATOM 1467 N N . LEU A 1 188 ? -1.879 -4.658 7.293 1.00 98.25 188 LEU A N 1
ATOM 1468 C CA . LEU A 1 188 ? -1.209 -4.383 6.020 1.00 98.25 188 LEU A CA 1
ATOM 1469 C C . LEU A 1 188 ? 0.283 -4.122 6.244 1.00 98.25 188 LEU A C 1
ATOM 1471 O O . LEU A 1 188 ? 0.623 -3.293 7.090 1.00 98.25 188 LEU A O 1
ATOM 1475 N N . ARG A 1 189 ? 1.171 -4.726 5.447 1.00 97.44 189 ARG A N 1
ATOM 1476 C CA . ARG A 1 189 ? 2.612 -4.431 5.520 1.00 97.44 189 ARG A CA 1
ATOM 1477 C C . ARG A 1 189 ? 3.248 -4.282 4.135 1.00 97.44 189 ARG A C 1
ATOM 1479 O O . ARG A 1 189 ? 3.090 -5.175 3.301 1.00 97.44 189 ARG A O 1
ATOM 1486 N N . PRO A 1 190 ? 3.960 -3.173 3.865 1.00 97.25 190 PRO A N 1
ATOM 1487 C CA . PRO A 1 190 ? 4.673 -2.993 2.609 1.00 97.25 190 PRO A CA 1
ATOM 1488 C C . PRO A 1 190 ? 5.936 -3.862 2.543 1.00 97.25 190 PRO A C 1
ATOM 1490 O O . PRO A 1 190 ? 6.662 -3.989 3.526 1.00 97.25 190 PRO A O 1
ATOM 1493 N N . LEU A 1 191 ? 6.219 -4.405 1.358 1.00 94.88 191 LEU A N 1
ATOM 1494 C CA . LEU A 1 191 ? 7.473 -5.082 1.005 1.00 94.88 191 LEU A CA 1
ATOM 1495 C C . LEU A 1 191 ? 8.025 -4.460 -0.278 1.00 94.88 191 LEU A C 1
ATOM 1497 O O . LEU A 1 191 ? 7.246 -4.062 -1.134 1.00 94.88 191 LEU A O 1
ATOM 1501 N N . TRP A 1 192 ? 9.344 -4.371 -0.451 1.00 93.50 192 TRP A N 1
ATOM 1502 C CA . TRP A 1 192 ? 9.938 -3.642 -1.582 1.00 93.50 192 TRP A CA 1
ATOM 1503 C C . TRP A 1 192 ? 10.760 -4.550 -2.490 1.00 93.50 192 TRP A C 1
ATOM 1505 O O . TRP A 1 192 ? 11.771 -5.116 -2.076 1.00 93.50 192 TRP A O 1
ATOM 1515 N N . ILE A 1 193 ? 10.378 -4.619 -3.763 1.00 92.19 193 ILE A N 1
ATOM 1516 C CA . ILE A 1 193 ? 11.068 -5.400 -4.788 1.00 92.19 193 ILE A CA 1
ATOM 1517 C C . ILE A 1 193 ? 11.479 -4.470 -5.932 1.00 92.19 193 ILE A C 1
ATOM 1519 O O . ILE A 1 193 ? 10.705 -3.644 -6.409 1.00 92.19 193 ILE A O 1
ATOM 1523 N N . SER A 1 194 ? 12.729 -4.581 -6.374 1.00 89.94 194 SER A N 1
ATOM 1524 C CA . SER A 1 194 ? 13.217 -3.924 -7.588 1.00 89.94 194 SER A CA 1
ATOM 1525 C C . SER A 1 194 ? 14.086 -4.898 -8.374 1.00 89.94 194 SER A C 1
ATOM 1527 O O . SER A 1 194 ? 14.481 -5.927 -7.838 1.00 89.94 194 SER A O 1
ATOM 1529 N N . GLN A 1 195 ? 14.506 -4.529 -9.582 1.00 84.50 195 GLN A N 1
ATOM 1530 C CA . GLN A 1 195 ? 15.410 -5.358 -10.398 1.00 84.50 195 GLN A CA 1
ATOM 1531 C C . GLN A 1 195 ? 16.775 -5.687 -9.752 1.00 84.50 195 GLN A C 1
ATOM 1533 O O . GLN A 1 195 ? 17.516 -6.524 -10.244 1.00 84.50 195 GLN A O 1
ATOM 1538 N N . LYS A 1 196 ? 17.137 -5.018 -8.648 1.00 82.38 196 LYS A N 1
ATOM 1539 C CA . LYS A 1 196 ? 18.366 -5.287 -7.874 1.00 82.38 196 LYS A CA 1
ATOM 1540 C C . LYS A 1 196 ? 18.112 -6.204 -6.672 1.00 82.38 196 LYS A C 1
ATOM 1542 O O . LYS A 1 196 ? 19.019 -6.446 -5.883 1.00 82.38 196 LYS A O 1
ATOM 1547 N N . THR A 1 197 ? 16.869 -6.626 -6.460 1.00 79.62 197 THR A N 1
ATOM 1548 C CA . THR A 1 197 ? 16.502 -7.555 -5.394 1.00 79.62 197 THR A CA 1
ATOM 1549 C C . THR A 1 197 ? 16.824 -8.972 -5.855 1.00 79.62 197 THR A C 1
ATOM 1551 O O . THR A 1 197 ? 16.334 -9.406 -6.890 1.00 79.62 197 THR A O 1
ATOM 1554 N N . VAL A 1 198 ? 17.639 -9.687 -5.081 1.00 70.19 198 VAL A N 1
ATOM 1555 C CA . VAL A 1 198 ? 17.946 -11.101 -5.326 1.00 70.19 198 VAL A CA 1
ATOM 1556 C C . VAL A 1 198 ? 16.877 -11.952 -4.645 1.00 70.19 198 VAL A C 1
ATOM 1558 O O . VAL A 1 198 ? 16.672 -11.822 -3.438 1.00 70.19 198 VAL A O 1
ATOM 1561 N N . ILE A 1 199 ? 16.198 -12.804 -5.413 1.00 65.50 199 ILE A N 1
ATOM 1562 C CA . ILE A 1 199 ? 15.157 -13.721 -4.932 1.00 65.50 199 ILE A CA 1
ATOM 1563 C C . ILE A 1 199 ? 15.616 -15.149 -5.224 1.00 65.50 199 ILE A C 1
ATOM 1565 O O . ILE A 1 199 ? 15.989 -15.464 -6.353 1.00 65.50 199 ILE A O 1
ATOM 1569 N N . TRP A 1 200 ? 15.593 -16.009 -4.208 1.00 60.34 200 TRP A N 1
ATOM 1570 C CA . TRP A 1 200 ? 15.929 -17.424 -4.341 1.00 60.34 200 TRP A CA 1
ATOM 1571 C C . TRP A 1 200 ? 14.650 -18.210 -4.633 1.00 60.34 200 TRP A C 1
ATOM 1573 O O . TRP A 1 200 ? 13.791 -18.334 -3.766 1.00 60.34 200 TRP A O 1
ATOM 1583 N N . LEU A 1 201 ? 14.512 -18.726 -5.859 1.00 60.91 201 LEU A N 1
ATOM 1584 C CA . LEU A 1 201 ? 13.286 -19.395 -6.324 1.00 60.91 201 LEU A CA 1
ATOM 1585 C C . LEU A 1 201 ? 12.917 -20.645 -5.507 1.00 60.91 201 LEU A C 1
ATOM 1587 O O . LEU A 1 201 ? 11.740 -20.945 -5.351 1.00 60.91 201 LEU A O 1
ATOM 1591 N N . ASN A 1 202 ? 13.910 -21.339 -4.947 1.00 56.00 202 ASN A N 1
ATOM 1592 C CA . ASN A 1 202 ? 13.696 -22.546 -4.140 1.00 56.00 202 ASN A CA 1
ATOM 1593 C C . ASN A 1 202 ? 13.235 -22.247 -2.701 1.00 56.00 202 ASN A C 1
ATOM 1595 O O . ASN A 1 202 ? 12.952 -23.175 -1.952 1.00 56.00 202 ASN A O 1
ATOM 1599 N N . GLU A 1 203 ? 13.182 -20.972 -2.307 1.00 64.50 203 GLU A N 1
ATOM 1600 C CA . GLU A 1 203 ? 12.859 -20.523 -0.947 1.00 64.50 203 GLU A CA 1
ATOM 1601 C C . GLU A 1 203 ? 11.786 -19.423 -0.956 1.00 64.50 203 GLU A C 1
ATOM 1603 O O . GLU A 1 203 ? 11.736 -18.594 -0.047 1.00 64.50 203 GLU A O 1
ATOM 1608 N N . VAL A 1 204 ? 10.948 -19.360 -1.999 1.00 66.31 204 VAL A N 1
ATOM 1609 C CA . VAL A 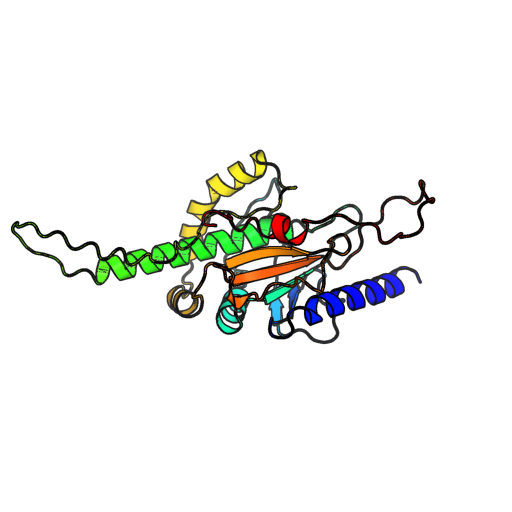1 204 ? 9.846 -18.390 -2.050 1.00 66.31 204 VAL A CA 1
ATOM 1610 C C . VAL A 1 204 ? 8.837 -18.764 -0.960 1.00 66.31 204 VAL A C 1
ATOM 1612 O O . VAL A 1 204 ? 8.227 -19.829 -1.055 1.00 66.31 204 VAL A O 1
ATOM 1615 N N . PRO A 1 205 ? 8.655 -17.930 0.080 1.00 70.38 205 PRO A N 1
ATOM 1616 C CA . PRO A 1 205 ? 7.763 -18.269 1.175 1.00 70.38 205 PRO A CA 1
ATOM 1617 C C . PRO A 1 205 ? 6.311 -18.230 0.715 1.00 70.38 205 PRO A C 1
ATOM 1619 O O . PRO A 1 205 ? 5.930 -17.370 -0.094 1.00 70.38 205 PRO A O 1
ATOM 1622 N N . ASP A 1 206 ? 5.494 -19.105 1.296 1.00 79.25 206 ASP A N 1
ATOM 1623 C CA . ASP A 1 206 ? 4.052 -18.947 1.212 1.00 79.25 206 ASP A CA 1
ATOM 1624 C C . ASP A 1 206 ? 3.647 -17.701 2.013 1.00 79.25 206 ASP A C 1
ATOM 1626 O O . ASP A 1 206 ? 3.983 -17.537 3.188 1.00 79.25 206 ASP A O 1
ATOM 1630 N N . TYR A 1 207 ? 2.941 -16.782 1.358 1.00 78.81 207 TYR A N 1
ATOM 1631 C CA . TYR A 1 207 ? 2.484 -15.548 1.988 1.00 78.81 207 TYR A CA 1
ATOM 1632 C C . TYR A 1 207 ? 1.349 -15.795 2.993 1.00 78.81 207 TYR A C 1
ATOM 1634 O O . TYR A 1 207 ? 1.065 -14.921 3.815 1.00 78.81 207 TYR A O 1
ATOM 1642 N N . HIS A 1 208 ? 0.706 -16.970 2.960 1.00 80.88 208 HIS A N 1
ATOM 1643 C CA . HIS A 1 208 ? -0.311 -17.351 3.941 1.00 80.88 208 HIS A CA 1
ATOM 1644 C C . HIS A 1 208 ? 0.262 -17.478 5.358 1.00 80.88 208 HIS A C 1
ATOM 1646 O O . HIS A 1 208 ? -0.465 -17.206 6.319 1.00 80.88 208 HIS A O 1
ATOM 1652 N N . ASP A 1 209 ? 1.554 -17.787 5.486 1.00 84.75 209 ASP A N 1
ATOM 1653 C CA . ASP A 1 209 ? 2.240 -17.969 6.769 1.00 84.75 209 ASP A CA 1
ATOM 1654 C C . ASP A 1 209 ? 2.705 -16.651 7.400 1.00 84.75 209 ASP A C 1
ATOM 1656 O O . ASP A 1 209 ? 3.089 -16.617 8.564 1.00 84.75 209 ASP A O 1
ATOM 1660 N N . TRP A 1 210 ? 2.670 -15.534 6.667 1.00 89.00 210 TRP A N 1
ATOM 1661 C CA . TRP A 1 210 ? 3.082 -14.240 7.214 1.00 89.00 210 TRP A CA 1
ATOM 1662 C C . TRP A 1 210 ? 2.040 -13.697 8.184 1.00 89.00 210 TRP A C 1
ATOM 1664 O O . TRP A 1 210 ? 0.848 -13.726 7.893 1.00 89.00 210 TRP A O 1
ATOM 1674 N N . ASP A 1 211 ? 2.464 -13.080 9.283 1.00 91.62 211 ASP A N 1
ATOM 1675 C CA . ASP A 1 211 ? 1.558 -12.463 10.270 1.00 91.62 211 ASP A CA 1
ATOM 1676 C C . ASP A 1 211 ? 0.910 -11.150 9.788 1.00 91.62 211 ASP A C 1
ATOM 1678 O O . ASP A 1 211 ? 0.253 -10.435 10.543 1.00 91.62 211 ASP A O 1
ATOM 1682 N N . PHE A 1 212 ? 1.064 -10.820 8.506 1.00 94.62 212 PHE A N 1
ATOM 1683 C CA . PHE A 1 212 ? 0.568 -9.604 7.874 1.00 94.62 212 PHE A CA 1
ATOM 1684 C C . PHE A 1 212 ? 0.016 -9.883 6.469 1.00 94.62 212 PHE A C 1
ATOM 1686 O O . PHE A 1 212 ? 0.369 -10.860 5.818 1.00 94.62 212 PHE A O 1
ATOM 1693 N N . THR A 1 213 ? -0.835 -8.983 5.983 1.00 96.88 213 THR A N 1
ATOM 1694 C CA . THR A 1 213 ? -1.321 -8.934 4.600 1.00 96.88 213 THR A CA 1
ATOM 1695 C C . THR A 1 213 ? -0.321 -8.127 3.753 1.00 96.88 213 THR A C 1
ATOM 1697 O O . THR A 1 213 ? -0.209 -6.908 3.945 1.00 96.88 213 THR A O 1
ATOM 1700 N N . PRO A 1 214 ? 0.437 -8.746 2.832 1.00 96.75 214 PRO A N 1
ATOM 1701 C CA . PRO A 1 214 ? 1.494 -8.066 2.096 1.00 96.75 214 PRO A CA 1
ATOM 1702 C C . PRO A 1 214 ? 0.982 -7.090 1.035 1.00 96.75 214 PRO A C 1
ATOM 1704 O O . PRO A 1 214 ? 0.112 -7.400 0.219 1.00 96.75 214 PRO A O 1
ATOM 1707 N N . ILE A 1 215 ? 1.620 -5.923 0.993 1.00 98.19 215 ILE A N 1
ATOM 1708 C CA . ILE A 1 215 ? 1.542 -4.955 -0.100 1.00 98.19 215 ILE A CA 1
ATOM 1709 C C . ILE A 1 215 ? 2.917 -4.924 -0.776 1.00 98.19 215 ILE A C 1
ATOM 1711 O O . ILE A 1 215 ? 3.820 -4.202 -0.355 1.00 98.19 215 ILE A O 1
ATOM 1715 N N . ILE A 1 216 ? 3.103 -5.747 -1.805 1.00 97.12 216 ILE A N 1
ATOM 1716 C CA . ILE A 1 216 ? 4.388 -5.907 -2.497 1.00 97.12 216 ILE A CA 1
ATOM 1717 C C . ILE A 1 216 ? 4.571 -4.756 -3.491 1.00 97.12 216 ILE A C 1
ATOM 1719 O O . ILE A 1 216 ? 3.840 -4.628 -4.465 1.00 97.12 216 ILE A O 1
ATOM 1723 N N . LEU A 1 217 ? 5.554 -3.902 -3.251 1.00 97.44 217 LEU A N 1
ATOM 1724 C CA . LEU A 1 217 ? 5.850 -2.698 -4.017 1.00 97.44 217 LEU A CA 1
ATOM 1725 C C . LEU A 1 217 ? 6.949 -2.990 -5.035 1.00 97.44 217 LEU A C 1
ATOM 1727 O O . LEU A 1 217 ? 8.124 -3.097 -4.677 1.00 97.44 217 LEU A O 1
ATOM 1731 N N . ILE A 1 218 ? 6.564 -3.104 -6.304 1.00 95.56 218 ILE A N 1
ATOM 1732 C CA . ILE A 1 218 ? 7.456 -3.445 -7.413 1.00 95.56 218 ILE A CA 1
ATOM 1733 C C . ILE A 1 218 ? 7.871 -2.163 -8.136 1.00 95.56 218 ILE A C 1
ATOM 1735 O O . ILE A 1 218 ? 7.082 -1.570 -8.873 1.00 95.56 218 ILE A O 1
ATOM 1739 N N . SER A 1 219 ? 9.123 -1.745 -7.944 1.00 93.69 219 SER A N 1
ATOM 1740 C CA . SER A 1 219 ? 9.728 -0.672 -8.740 1.00 93.69 219 SER A CA 1
ATOM 1741 C C . SER A 1 219 ? 10.245 -1.253 -10.051 1.00 93.69 219 SER A C 1
ATOM 1743 O O . SER A 1 219 ? 11.265 -1.948 -10.065 1.00 93.69 219 SER A O 1
ATOM 1745 N N . ALA A 1 220 ? 9.512 -0.993 -11.134 1.00 89.94 220 ALA A N 1
ATOM 1746 C CA . ALA A 1 220 ? 9.740 -1.635 -12.423 1.00 89.94 220 ALA A CA 1
ATOM 1747 C C . ALA A 1 220 ? 11.039 -1.182 -13.099 1.00 89.94 220 ALA A C 1
ATOM 1749 O O . ALA A 1 220 ? 11.719 -2.008 -13.684 1.00 89.94 220 ALA A O 1
ATOM 1750 N N . SER A 1 221 ? 11.412 0.098 -12.993 1.00 81.62 221 SER A N 1
ATOM 1751 C CA . SER A 1 221 ? 12.549 0.668 -13.728 1.00 81.62 221 SER A CA 1
ATOM 1752 C C . SER A 1 221 ? 13.909 0.315 -13.121 1.00 81.62 221 SER A C 1
ATOM 1754 O O . SER A 1 221 ? 14.144 0.569 -11.932 1.00 81.62 221 SER A O 1
ATOM 1756 N N . ALA A 1 222 ? 14.854 -0.132 -13.952 1.00 71.56 222 ALA A N 1
ATOM 1757 C CA . ALA A 1 222 ? 16.259 -0.240 -13.566 1.00 71.56 222 ALA A CA 1
ATOM 1758 C C . ALA A 1 222 ? 16.873 1.137 -13.236 1.00 71.56 222 ALA A C 1
ATOM 1760 O O . ALA A 1 222 ? 16.699 2.127 -13.950 1.00 71.56 222 ALA A O 1
ATOM 1761 N N . SER A 1 223 ? 17.655 1.208 -12.154 1.00 62.03 223 SER A N 1
ATOM 1762 C CA . SER A 1 223 ? 18.483 2.389 -11.869 1.00 62.03 223 SER A CA 1
ATOM 1763 C C . SER A 1 223 ? 19.787 2.280 -12.656 1.00 62.03 223 SER A C 1
ATOM 1765 O O . SER A 1 223 ? 20.674 1.519 -12.266 1.00 62.03 223 SER A O 1
ATOM 1767 N N . THR A 1 224 ? 19.907 3.030 -13.754 1.00 54.88 224 THR A N 1
ATOM 1768 C CA . THR A 1 224 ? 21.163 3.143 -14.511 1.00 54.88 224 THR A CA 1
ATOM 1769 C C . THR A 1 224 ? 22.229 3.786 -13.623 1.00 54.88 224 THR A C 1
ATOM 1771 O O . THR A 1 224 ? 22.075 4.945 -13.230 1.00 54.88 224 THR A O 1
ATOM 1774 N N . VAL A 1 225 ? 23.283 3.042 -13.290 1.00 49.09 225 VAL A N 1
ATOM 1775 C CA . VAL A 1 225 ? 24.549 3.612 -12.802 1.00 49.09 225 VAL A CA 1
ATOM 1776 C C . VAL A 1 225 ? 25.376 3.961 -14.042 1.00 49.09 225 VAL A C 1
ATOM 1778 O O . VAL A 1 225 ? 25.296 3.238 -15.035 1.00 49.09 225 VAL A O 1
ATOM 1781 N N . ASP A 1 226 ? 26.093 5.084 -14.017 1.00 38.81 226 ASP A N 1
ATOM 1782 C CA . ASP A 1 226 ? 26.915 5.555 -15.141 1.00 38.81 226 ASP A CA 1
ATOM 1783 C C . ASP A 1 226 ? 27.884 4.452 -15.638 1.00 38.81 226 ASP A C 1
ATOM 1785 O O . ASP A 1 226 ? 28.461 3.748 -14.805 1.00 38.81 226 ASP A O 1
ATOM 1789 N N . PRO A 1 227 ? 28.110 4.274 -16.957 1.00 39.94 227 PRO A N 1
ATOM 1790 C CA . PRO A 1 227 ? 28.838 3.120 -17.499 1.00 39.94 227 PRO A CA 1
ATOM 1791 C C . PRO A 1 227 ? 30.367 3.159 -17.320 1.00 39.94 227 PRO A C 1
ATOM 1793 O O . PRO A 1 227 ? 31.071 2.360 -17.936 1.00 39.94 227 PRO A O 1
ATOM 1796 N N . THR A 1 228 ? 30.927 4.064 -16.514 1.00 39.59 228 THR A N 1
ATOM 1797 C CA . THR A 1 228 ? 32.388 4.259 -16.427 1.00 39.59 228 THR A CA 1
ATOM 1798 C C . THR A 1 228 ? 33.138 3.169 -15.656 1.00 39.59 228 THR A C 1
ATOM 1800 O O . THR A 1 228 ? 34.357 3.242 -15.535 1.00 39.59 228 THR A O 1
ATOM 1803 N N . ILE A 1 229 ? 32.459 2.110 -15.211 1.00 41.41 229 ILE A N 1
ATOM 1804 C CA . ILE A 1 229 ? 33.094 0.892 -14.692 1.00 41.41 229 ILE A CA 1
ATOM 1805 C C . ILE A 1 229 ? 32.443 -0.316 -15.381 1.00 41.41 229 ILE A C 1
ATOM 1807 O O . ILE A 1 229 ? 31.631 -1.034 -14.802 1.00 41.41 229 ILE A O 1
ATOM 1811 N N . SER A 1 230 ? 32.752 -0.512 -16.666 1.00 38.78 230 SER A N 1
ATOM 1812 C CA . SER A 1 230 ? 32.405 -1.737 -17.395 1.00 38.78 230 SER A CA 1
ATOM 1813 C C . SER A 1 230 ? 33.544 -2.744 -17.260 1.00 38.78 230 SER A C 1
ATOM 1815 O O . SER A 1 230 ? 34.607 -2.616 -17.859 1.00 38.78 230 SER A O 1
ATOM 1817 N N . GLY A 1 231 ? 33.323 -3.739 -16.408 1.00 33.72 231 GLY A N 1
ATOM 1818 C CA . GLY A 1 231 ? 34.300 -4.788 -16.140 1.00 33.72 231 GLY A CA 1
ATOM 1819 C C . GLY A 1 231 ? 33.789 -5.836 -15.163 1.00 33.72 231 GLY A C 1
ATOM 1820 O O . GLY A 1 231 ? 34.529 -6.256 -14.286 1.00 33.72 231 GLY A O 1
ATOM 1821 N N . ALA A 1 232 ? 32.521 -6.232 -15.267 1.00 31.25 232 ALA A N 1
ATOM 1822 C CA . ALA A 1 232 ? 32.048 -7.452 -14.629 1.00 31.25 232 ALA A CA 1
ATOM 1823 C C . ALA A 1 232 ? 30.888 -8.025 -15.444 1.00 31.25 232 ALA A C 1
ATOM 1825 O O . ALA A 1 232 ? 29.785 -7.479 -15.469 1.00 31.25 232 ALA A O 1
ATOM 1826 N N . SER A 1 233 ? 31.162 -9.137 -16.124 1.00 30.05 233 SER A N 1
ATOM 1827 C CA . SER A 1 233 ? 30.151 -10.121 -16.492 1.00 30.05 233 SER A CA 1
ATOM 1828 C C . SER A 1 233 ? 29.240 -10.376 -15.291 1.00 30.05 233 SER A C 1
ATOM 1830 O O . SER A 1 233 ? 29.750 -10.533 -14.181 1.00 30.05 233 SER A O 1
ATOM 1832 N N . ALA A 1 234 ? 27.923 -10.441 -15.500 1.00 34.34 234 ALA A N 1
ATOM 1833 C CA . ALA A 1 234 ? 26.972 -10.871 -14.481 1.00 34.34 234 ALA A CA 1
ATOM 1834 C C . ALA A 1 234 ? 27.244 -12.341 -14.119 1.00 34.34 234 ALA A C 1
ATOM 1836 O O . ALA A 1 234 ? 26.663 -13.269 -14.672 1.00 34.34 234 ALA A O 1
ATOM 1837 N N . SER A 1 235 ? 28.204 -12.546 -13.225 1.00 27.62 235 SER A N 1
ATOM 1838 C CA . SER A 1 235 ? 28.499 -13.820 -12.602 1.00 27.62 235 SER A CA 1
ATOM 1839 C C . SER A 1 235 ? 27.482 -14.041 -11.490 1.00 27.62 235 SER A C 1
ATOM 1841 O O . SER A 1 235 ? 27.422 -13.273 -10.528 1.00 27.62 235 SER A O 1
ATOM 1843 N N . VAL A 1 236 ? 26.693 -15.103 -11.636 1.00 43.69 236 VAL A N 1
ATOM 1844 C CA . VAL A 1 236 ? 25.940 -15.741 -10.556 1.00 43.69 236 VAL A CA 1
ATOM 1845 C C . VAL A 1 236 ? 26.942 -16.130 -9.467 1.00 43.69 236 VAL A C 1
ATOM 1847 O O . VAL A 1 236 ? 27.658 -17.113 -9.623 1.00 43.69 236 VAL A O 1
ATOM 1850 N N . ILE A 1 237 ? 27.052 -15.335 -8.399 1.00 28.70 237 ILE A N 1
ATOM 1851 C CA . ILE A 1 237 ? 27.894 -15.642 -7.234 1.00 28.70 237 ILE A CA 1
ATOM 1852 C C . ILE A 1 237 ? 27.139 -15.268 -5.946 1.00 28.70 237 ILE A C 1
ATOM 1854 O O . ILE A 1 237 ? 26.946 -14.101 -5.616 1.00 28.70 237 ILE A O 1
ATOM 1858 N N . THR A 1 238 ? 26.659 -16.333 -5.298 1.00 32.88 238 THR A N 1
ATOM 1859 C CA . THR A 1 238 ? 26.530 -16.615 -3.854 1.00 32.88 238 THR A CA 1
ATOM 1860 C C . THR A 1 238 ? 26.516 -15.463 -2.839 1.00 32.88 238 THR A C 1
ATOM 1862 O O . THR A 1 238 ? 27.537 -14.840 -2.572 1.00 32.88 238 THR A O 1
ATOM 1865 N N . SER A 1 239 ? 25.399 -15.343 -2.103 1.00 30.91 239 SER A N 1
ATOM 1866 C CA . SER A 1 239 ? 25.399 -15.315 -0.625 1.00 30.91 239 SER A CA 1
ATOM 1867 C C . SER A 1 239 ? 23.977 -15.476 -0.054 1.00 30.91 239 SER A C 1
ATOM 1869 O O . SER A 1 239 ? 23.039 -14.804 -0.488 1.00 30.91 239 SER A O 1
ATOM 1871 N N . LEU A 1 240 ? 23.834 -16.373 0.927 1.00 31.91 240 LEU A N 1
ATOM 1872 C CA . LEU A 1 240 ? 22.642 -16.599 1.754 1.00 31.91 240 LEU A CA 1
ATOM 1873 C C . LEU A 1 240 ? 22.147 -15.282 2.398 1.00 31.91 240 LEU A C 1
ATOM 1875 O O . LEU A 1 240 ? 22.971 -14.465 2.809 1.00 31.91 240 LEU A O 1
ATOM 1879 N N . SER A 1 241 ? 20.821 -15.110 2.559 1.00 38.75 241 SER A N 1
ATOM 1880 C CA . SER A 1 241 ? 20.107 -14.141 3.450 1.00 38.75 241 SER A CA 1
ATOM 1881 C C . SER A 1 241 ? 19.253 -12.993 2.866 1.00 38.75 241 SER A C 1
ATOM 1883 O O . SER A 1 241 ? 18.780 -12.167 3.643 1.00 38.75 241 SER A O 1
ATOM 1885 N N . VAL A 1 242 ? 18.962 -12.891 1.564 1.00 40.97 242 VAL A N 1
ATOM 1886 C CA . VAL A 1 242 ? 18.209 -11.704 1.071 1.00 40.97 242 VAL A CA 1
ATOM 1887 C C . VAL A 1 242 ? 16.707 -11.749 1.394 1.00 40.97 242 VAL A C 1
ATOM 1889 O O . VAL A 1 242 ? 16.144 -10.714 1.746 1.00 40.97 242 VAL A O 1
ATOM 1892 N N . LEU A 1 243 ? 16.070 -12.926 1.391 1.00 42.31 243 LEU A N 1
ATOM 1893 C CA . LEU A 1 243 ? 14.661 -13.064 1.791 1.00 42.31 243 LEU A CA 1
ATOM 1894 C C . LEU A 1 243 ? 14.472 -13.015 3.316 1.00 42.31 243 LEU A C 1
ATOM 1896 O O . LEU A 1 243 ? 13.552 -12.343 3.773 1.00 42.31 243 LEU A O 1
ATOM 1900 N N . SER A 1 244 ? 15.385 -13.584 4.117 1.00 40.41 244 SER A N 1
ATOM 1901 C CA . SER A 1 244 ? 15.309 -13.454 5.586 1.00 40.41 244 SER A CA 1
ATOM 1902 C C . SER A 1 244 ? 15.535 -12.013 6.071 1.00 40.41 244 SER A C 1
ATOM 1904 O O . SER A 1 244 ? 14.908 -11.586 7.040 1.00 40.41 244 SER A O 1
ATOM 1906 N N . LYS A 1 245 ? 16.346 -11.214 5.357 1.00 43.47 245 LYS A N 1
ATOM 1907 C CA . LYS A 1 245 ? 16.539 -9.776 5.638 1.00 43.47 245 LYS A CA 1
ATOM 1908 C C . LYS A 1 245 ? 15.415 -8.878 5.120 1.00 43.47 245 LYS A C 1
ATOM 1910 O O . LYS A 1 245 ? 15.146 -7.854 5.739 1.00 43.47 245 LYS A O 1
ATOM 1915 N N . LEU A 1 246 ? 14.759 -9.238 4.012 1.00 43.81 246 LEU A N 1
ATOM 1916 C CA . LEU A 1 246 ? 13.540 -8.556 3.549 1.00 43.81 246 LEU A CA 1
ATOM 1917 C C . LEU A 1 246 ? 12.369 -8.791 4.501 1.00 43.81 246 LEU A C 1
ATOM 1919 O O . LEU A 1 246 ? 11.513 -7.920 4.639 1.00 43.81 246 LEU A O 1
ATOM 1923 N N . LEU A 1 247 ? 12.352 -9.955 5.150 1.00 44.94 247 LEU A N 1
ATOM 1924 C CA . LEU A 1 247 ? 11.276 -10.344 6.037 1.00 44.94 247 LEU A CA 1
ATOM 1925 C C . LEU A 1 247 ? 11.452 -9.829 7.460 1.00 44.94 247 LEU A C 1
ATOM 1927 O O . LEU A 1 247 ? 10.429 -9.461 8.024 1.00 44.94 247 LEU A O 1
ATOM 1931 N N . HIS A 1 248 ? 12.665 -9.786 8.050 1.00 36.97 248 HIS A N 1
ATOM 1932 C CA . HIS A 1 248 ? 12.844 -9.527 9.499 1.00 36.97 248 HIS A CA 1
ATOM 1933 C C . HIS A 1 248 ? 11.655 -10.095 10.307 1.00 36.97 248 HIS A C 1
ATOM 1935 O O . HIS A 1 248 ? 11.072 -9.435 11.167 1.00 36.97 248 HIS A O 1
ATOM 1941 N N . ILE A 1 249 ? 11.237 -11.311 9.933 1.00 39.28 249 ILE A N 1
ATOM 1942 C CA . ILE A 1 249 ? 10.377 -12.142 10.747 1.00 39.28 249 ILE A CA 1
ATOM 1943 C C . ILE A 1 249 ? 11.327 -12.515 11.863 1.00 39.28 249 ILE A C 1
ATOM 1945 O O . ILE A 1 249 ? 12.367 -13.136 11.635 1.00 39.28 249 ILE A O 1
ATOM 1949 N N . THR A 1 250 ? 11.051 -11.972 13.034 1.00 29.17 250 THR A N 1
ATOM 1950 C CA . THR A 1 250 ? 11.707 -12.341 14.271 1.00 29.17 250 THR A CA 1
ATOM 1951 C C . THR A 1 250 ? 11.676 -13.859 14.376 1.00 29.17 250 THR A C 1
ATOM 1953 O O . THR A 1 250 ? 10.652 -14.446 14.706 1.00 29.17 250 THR A O 1
ATOM 1956 N N . ALA A 1 251 ? 12.806 -14.503 14.086 1.00 27.52 251 ALA A N 1
ATOM 1957 C CA . ALA A 1 251 ? 13.117 -15.804 14.646 1.00 27.52 251 ALA A CA 1
ATOM 1958 C C . ALA A 1 251 ? 13.348 -15.584 16.148 1.00 27.52 251 ALA A C 1
ATOM 1960 O O . ALA A 1 251 ? 14.472 -15.462 16.623 1.00 2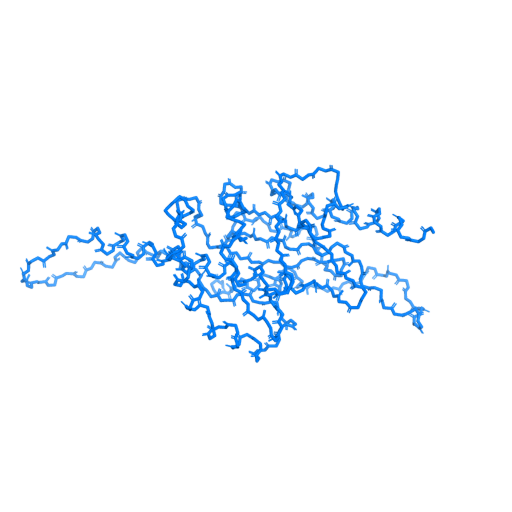7.52 251 ALA A O 1
ATOM 1961 N N . SER A 1 252 ? 12.253 -15.420 16.878 1.00 29.14 252 SER A N 1
ATOM 1962 C CA . SER A 1 252 ? 12.180 -15.600 18.318 1.00 29.14 252 SER A CA 1
ATOM 1963 C C . SER A 1 252 ? 11.212 -16.757 18.511 1.00 29.14 252 SER A C 1
ATOM 1965 O O . SER A 1 252 ? 10.027 -16.598 18.241 1.00 29.14 252 SER A O 1
ATOM 1967 N N . HIS A 1 253 ? 11.777 -17.899 18.917 1.00 28.48 253 HIS A N 1
ATOM 1968 C CA . HIS A 1 253 ? 11.212 -19.255 18.993 1.00 28.48 253 HIS A CA 1
ATOM 1969 C C . HIS A 1 253 ? 11.557 -20.196 17.830 1.00 28.48 253 HIS A C 1
ATOM 1971 O O . HIS A 1 253 ? 10.676 -20.700 17.143 1.00 28.48 253 HIS A O 1
ATOM 1977 N N . LEU A 1 254 ? 12.854 -20.491 17.693 1.00 29.62 254 LEU A N 1
ATOM 1978 C CA . LEU A 1 254 ? 13.379 -21.864 17.657 1.00 29.62 254 LEU A CA 1
ATOM 1979 C C . LEU A 1 254 ? 14.664 -21.911 18.491 1.00 29.62 254 LEU A C 1
ATOM 1981 O O . LEU A 1 254 ? 15.434 -20.926 18.408 1.00 29.62 254 LEU A O 1
#